Protein AF-A0A956ZVE7-F1 (afdb_monomer_lite)

Structure (mmCIF, N/CA/C/O backbone):
data_AF-A0A956ZVE7-F1
#
_entry.id   AF-A0A956ZVE7-F1
#
loop_
_atom_site.group_PDB
_atom_site.id
_atom_site.type_symbol
_atom_site.label_atom_id
_atom_site.label_alt_id
_atom_site.label_comp_id
_atom_site.label_asym_id
_atom_site.label_entity_id
_atom_site.label_seq_id
_atom_site.pdbx_PDB_ins_code
_atom_site.Cartn_x
_atom_site.Cartn_y
_atom_site.Cartn_z
_atom_site.occupancy
_atom_site.B_iso_or_equiv
_atom_site.auth_seq_id
_atom_site.auth_comp_id
_atom_site.auth_asym_id
_atom_site.auth_atom_id
_atom_site.pdbx_PDB_model_num
ATOM 1 N N . MET A 1 1 ? 11.920 -7.025 20.284 1.00 36.16 1 MET A N 1
ATOM 2 C CA . MET A 1 1 ? 11.182 -7.947 19.395 1.00 36.16 1 MET A CA 1
ATOM 3 C C . MET A 1 1 ? 11.577 -7.616 17.964 1.00 36.16 1 MET A C 1
ATOM 5 O O . MET A 1 1 ? 11.603 -6.440 17.625 1.00 36.16 1 MET A O 1
ATOM 9 N N . ASN A 1 2 ? 11.965 -8.605 17.156 1.00 30.73 2 ASN A N 1
ATOM 10 C CA . ASN A 1 2 ? 12.316 -8.389 15.749 1.00 30.73 2 ASN A CA 1
ATOM 11 C C . ASN A 1 2 ? 11.034 -8.094 14.955 1.00 30.73 2 ASN A C 1
ATOM 13 O O . ASN A 1 2 ? 10.372 -9.008 14.479 1.00 30.73 2 ASN A O 1
ATOM 17 N N . HIS A 1 3 ? 10.655 -6.818 14.856 1.00 36.72 3 HIS A N 1
ATOM 18 C CA . HIS A 1 3 ? 9.521 -6.373 14.045 1.00 36.72 3 HIS A CA 1
ATOM 19 C C . HIS A 1 3 ? 9.937 -6.317 12.570 1.00 36.72 3 HIS A C 1
ATOM 21 O O . HIS A 1 3 ? 10.255 -5.261 12.029 1.00 36.72 3 HIS A O 1
ATOM 27 N N . THR A 1 4 ? 10.003 -7.461 11.901 1.00 51.97 4 THR A N 1
ATOM 28 C CA . THR A 1 4 ? 9.758 -7.491 10.456 1.00 51.97 4 THR A CA 1
ATOM 29 C C . THR A 1 4 ? 8.248 -7.446 10.291 1.00 51.97 4 THR A C 1
ATOM 31 O O . THR A 1 4 ? 7.572 -8.389 10.701 1.00 51.97 4 THR A O 1
ATOM 34 N N . ALA A 1 5 ? 7.710 -6.341 9.771 1.00 59.78 5 ALA A N 1
ATOM 35 C CA . ALA A 1 5 ? 6.306 -6.298 9.378 1.00 59.78 5 ALA A CA 1
ATOM 36 C C . ALA A 1 5 ? 6.023 -7.494 8.452 1.00 59.78 5 ALA A C 1
ATOM 38 O O . ALA A 1 5 ? 6.843 -7.761 7.565 1.00 59.78 5 ALA A O 1
ATOM 39 N N . PRO A 1 6 ? 4.936 -8.255 8.656 1.00 74.44 6 PRO A N 1
ATOM 40 C CA . PRO A 1 6 ? 4.682 -9.420 7.832 1.00 74.44 6 PRO A CA 1
ATOM 41 C C . PRO A 1 6 ? 4.368 -8.951 6.409 1.00 74.44 6 PRO A C 1
ATOM 43 O O . PRO A 1 6 ? 3.390 -8.245 6.152 1.00 74.44 6 PRO A O 1
ATOM 46 N N . LEU A 1 7 ? 5.241 -9.340 5.483 1.00 79.94 7 LEU A N 1
ATOM 47 C CA . LEU A 1 7 ? 4.988 -9.241 4.058 1.00 79.94 7 LEU A CA 1
ATOM 48 C C . LEU A 1 7 ? 3.950 -10.300 3.683 1.00 79.94 7 LEU A C 1
ATOM 50 O O . LEU A 1 7 ? 4.191 -11.502 3.815 1.00 79.94 7 LEU A O 1
ATOM 54 N N . LEU A 1 8 ? 2.808 -9.853 3.177 1.00 82.94 8 LEU A N 1
ATOM 55 C CA . LEU A 1 8 ? 1.831 -10.704 2.524 1.00 82.94 8 LEU A CA 1
ATOM 56 C C . LEU A 1 8 ? 2.085 -10.670 1.019 1.00 82.94 8 LEU A C 1
ATOM 58 O O . LEU A 1 8 ? 1.548 -9.826 0.306 1.00 82.94 8 LEU A O 1
ATOM 62 N N . HIS A 1 9 ? 2.909 -11.603 0.547 1.00 80.56 9 HIS A N 1
ATOM 63 C CA . HIS A 1 9 ? 3.065 -11.832 -0.883 1.00 80.56 9 HIS A CA 1
ATOM 64 C C . HIS A 1 9 ? 1.932 -12.738 -1.376 1.00 80.56 9 HIS A C 1
ATOM 66 O O . HIS A 1 9 ? 1.870 -13.923 -1.035 1.00 80.56 9 HIS A O 1
ATOM 72 N N . VAL A 1 10 ? 1.013 -12.173 -2.153 1.00 77.06 10 VAL A N 1
ATOM 73 C CA . VAL A 1 10 ? -0.119 -12.904 -2.728 1.00 77.06 10 VAL A CA 1
ATOM 74 C C . VAL A 1 10 ? 0.285 -13.388 -4.110 1.00 77.06 10 VAL A C 1
ATOM 76 O O . VAL A 1 10 ? 0.175 -12.648 -5.071 1.00 77.06 10 VAL A O 1
ATOM 79 N N . ASN A 1 11 ? 0.773 -14.622 -4.217 1.00 67.06 11 ASN A N 1
ATOM 80 C CA . ASN A 1 11 ? 1.128 -15.210 -5.506 1.00 67.06 11 ASN A CA 1
ATOM 81 C C . ASN A 1 11 ? -0.094 -15.936 -6.094 1.00 67.06 11 ASN A C 1
ATOM 83 O O . ASN A 1 11 ? -0.443 -17.029 -5.646 1.00 67.06 11 ASN A O 1
ATOM 87 N N . HIS A 1 12 ? -0.777 -15.318 -7.057 1.00 60.47 12 HIS A N 1
ATOM 88 C CA . HIS A 1 12 ? -1.967 -15.874 -7.702 1.00 60.47 12 HIS A CA 1
ATOM 89 C C . HIS A 1 12 ? -1.752 -15.974 -9.231 1.00 60.47 12 HIS A C 1
ATOM 91 O O . HIS A 1 12 ? -1.172 -15.071 -9.827 1.00 60.47 12 HIS A O 1
ATOM 97 N N . PRO A 1 13 ? -2.202 -17.042 -9.921 1.00 55.75 13 PRO A N 1
ATOM 98 C CA . PRO A 1 13 ? -1.928 -17.233 -11.355 1.00 55.75 13 PRO A CA 1
ATOM 99 C C . PRO A 1 13 ? -2.438 -16.107 -12.270 1.00 55.75 13 PRO A C 1
ATOM 101 O O . PRO A 1 13 ? -1.788 -15.778 -13.257 1.00 55.75 13 PRO A O 1
ATOM 104 N N . LEU A 1 14 ? -3.556 -15.463 -11.907 1.00 52.62 14 LEU A N 1
ATOM 105 C CA . LEU A 1 14 ? -4.074 -14.258 -12.589 1.00 52.62 14 LEU A CA 1
ATOM 106 C C . LEU A 1 14 ? -3.151 -13.028 -12.462 1.00 52.62 14 LEU A C 1
ATOM 108 O O . LEU A 1 14 ? -3.414 -11.999 -13.075 1.00 52.62 14 LEU A O 1
ATOM 112 N N . LEU A 1 15 ? -2.099 -13.103 -11.643 1.00 52.84 15 LEU A N 1
ATOM 113 C CA . LEU A 1 15 ? -1.167 -11.999 -11.401 1.00 52.84 15 LEU A CA 1
ATOM 114 C C . LEU A 1 15 ? -0.001 -11.998 -12.385 1.00 52.84 15 LEU A C 1
ATOM 116 O O . LEU A 1 15 ? 0.479 -10.932 -12.763 1.00 52.84 15 LEU A O 1
ATOM 120 N N . ALA A 1 16 ? 0.398 -13.179 -12.866 1.00 51.47 16 ALA A N 1
ATOM 121 C CA . ALA A 1 16 ? 1.447 -13.326 -13.874 1.00 51.47 16 ALA A CA 1
ATOM 122 C C . ALA A 1 16 ? 1.059 -12.680 -15.220 1.00 51.47 16 ALA A C 1
ATOM 124 O O . ALA A 1 16 ? 1.922 -12.182 -15.945 1.00 51.47 16 ALA A O 1
ATOM 125 N N . SER A 1 17 ? -0.241 -12.625 -15.536 1.00 48.97 17 SER A N 1
ATOM 126 C CA . SER A 1 17 ? -0.756 -11.955 -16.737 1.00 48.97 17 SER A CA 1
ATOM 127 C C . SER A 1 17 ? -0.769 -10.427 -16.628 1.00 48.97 17 SER A C 1
ATOM 129 O O . SER A 1 17 ? -0.749 -9.763 -17.653 1.00 48.97 17 SER A O 1
ATOM 131 N N . VAL A 1 18 ? -0.764 -9.842 -15.421 1.00 52.44 18 VAL A N 1
ATOM 132 C CA . VAL A 1 18 ? -0.744 -8.372 -15.241 1.00 52.44 18 VAL A CA 1
ATOM 133 C C . VAL A 1 18 ? 0.645 -7.798 -15.532 1.00 52.44 18 VAL A C 1
ATOM 135 O O . VAL A 1 18 ? 0.768 -6.702 -16.065 1.00 52.44 18 VAL A O 1
ATOM 138 N N . ILE A 1 19 ? 1.693 -8.542 -15.170 1.00 51.56 19 ILE A N 1
ATOM 139 C CA . ILE A 1 19 ? 3.100 -8.120 -15.294 1.00 51.56 19 ILE A CA 1
ATOM 140 C C . ILE A 1 19 ? 3.578 -8.189 -16.755 1.00 51.56 19 ILE A C 1
ATOM 142 O O . ILE A 1 19 ? 4.521 -7.501 -17.136 1.00 51.56 19 ILE A O 1
ATOM 146 N N . THR A 1 20 ? 2.928 -9.018 -17.573 1.00 51.44 20 THR A N 1
ATOM 147 C CA . THR A 1 20 ? 3.343 -9.320 -18.951 1.00 51.44 20 THR A CA 1
ATOM 148 C C . THR A 1 20 ? 2.582 -8.530 -20.020 1.00 51.44 20 THR A C 1
ATOM 150 O O . THR A 1 20 ? 2.971 -8.577 -21.186 1.00 51.44 20 THR A O 1
ATOM 153 N N . ASP A 1 21 ? 1.534 -7.793 -19.646 1.00 51.44 21 ASP A N 1
ATOM 154 C CA . ASP A 1 21 ? 0.640 -7.106 -20.582 1.00 51.44 21 ASP A CA 1
ATOM 155 C C . ASP A 1 21 ? 1.063 -5.641 -20.808 1.00 51.44 21 ASP A C 1
ATOM 157 O O . ASP A 1 21 ? 1.167 -4.857 -19.863 1.00 51.44 21 ASP A O 1
ATOM 161 N N . GLN A 1 22 ? 1.317 -5.259 -22.064 1.00 50.53 22 GLN A N 1
ATOM 162 C CA . GLN A 1 22 ? 1.976 -3.995 -22.456 1.00 50.53 22 GLN A CA 1
ATOM 1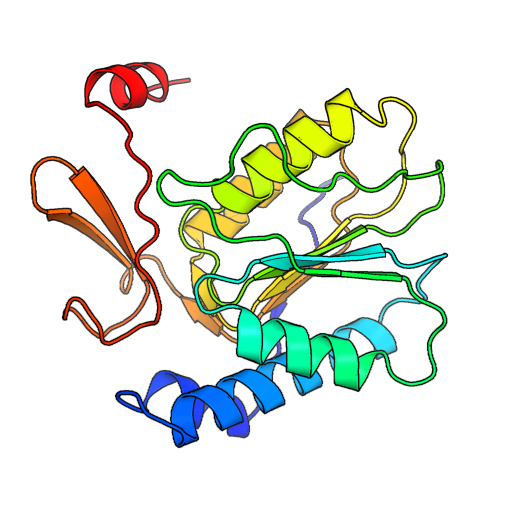63 C C . GLN A 1 22 ? 1.024 -2.781 -22.553 1.00 50.53 22 GLN A C 1
ATOM 165 O O . GLN A 1 22 ? 1.204 -1.890 -23.382 1.00 50.53 22 GLN A O 1
ATOM 170 N N . GLY A 1 23 ? 0.018 -2.716 -21.678 1.00 52.28 23 GLY A N 1
ATOM 171 C CA . GLY A 1 23 ? -0.889 -1.571 -21.546 1.00 52.28 23 GLY A CA 1
ATOM 172 C C . GLY A 1 23 ? -2.236 -1.710 -22.271 1.00 52.28 23 GLY A C 1
ATOM 173 O O . GLY A 1 23 ? -2.427 -2.541 -23.151 1.00 52.28 23 GLY A O 1
ATOM 174 N N . GLY A 1 24 ? -3.210 -0.886 -21.862 1.00 54.56 24 GLY A N 1
ATOM 175 C CA . GLY A 1 24 ? -4.577 -0.872 -22.409 1.00 54.56 24 GLY A CA 1
ATOM 176 C C . GLY A 1 24 ? -5.675 -1.150 -21.372 1.00 54.56 24 GLY A C 1
ATOM 177 O O . GLY A 1 24 ? -5.456 -1.036 -20.164 1.00 54.56 24 GLY A O 1
ATOM 178 N N . GLU A 1 25 ? -6.882 -1.482 -21.844 1.00 58.19 25 GLU A N 1
ATOM 179 C CA . GLU A 1 25 ? -8.032 -1.838 -20.991 1.00 58.19 25 GLU A CA 1
ATOM 180 C C . GLU A 1 25 ? -7.769 -3.123 -20.194 1.00 58.19 25 GLU A C 1
ATOM 182 O O . GLU A 1 25 ? -8.006 -3.150 -18.986 1.00 58.19 25 GLU A O 1
ATOM 187 N N . THR A 1 26 ? -7.149 -4.121 -20.827 1.00 64.69 26 THR A N 1
ATOM 188 C CA . THR A 1 26 ? -6.774 -5.402 -20.216 1.00 64.69 26 THR A CA 1
ATOM 189 C C . THR A 1 26 ? -5.852 -5.222 -19.007 1.00 64.69 26 THR A C 1
ATOM 191 O O . THR A 1 26 ? -6.078 -5.830 -17.962 1.00 64.69 26 THR A O 1
ATOM 194 N N . PHE A 1 27 ? -4.882 -4.301 -19.074 1.00 66.38 27 PHE A N 1
ATOM 195 C CA . PHE A 1 27 ? -4.018 -3.969 -17.935 1.00 66.38 27 PHE A CA 1
ATOM 196 C C . PHE A 1 27 ? -4.813 -3.419 -16.742 1.00 66.38 27 PHE A C 1
ATOM 198 O O . PHE A 1 27 ? -4.564 -3.796 -15.597 1.00 66.38 27 PHE A O 1
ATOM 205 N N . ARG A 1 28 ? -5.788 -2.532 -16.984 1.00 69.06 28 ARG A N 1
ATOM 206 C CA . ARG A 1 28 ? -6.606 -1.941 -15.911 1.00 69.06 28 ARG A CA 1
ATOM 207 C C . ARG A 1 28 ? -7.531 -2.974 -15.275 1.00 69.06 28 ARG A C 1
ATOM 209 O O . ARG A 1 28 ? -7.682 -2.969 -14.056 1.00 69.06 28 ARG A O 1
ATOM 216 N N . GLU A 1 29 ? -8.117 -3.861 -16.072 1.00 72.44 29 GLU A N 1
ATOM 217 C CA . GLU A 1 29 ? -8.932 -4.975 -15.572 1.00 72.44 29 GLU A CA 1
ATOM 218 C C . GLU A 1 29 ? -8.098 -5.949 -14.735 1.00 72.44 29 GLU A C 1
ATOM 220 O O . GLU A 1 29 ? -8.485 -6.326 -13.626 1.00 72.44 29 GLU A O 1
ATOM 225 N N . ASN A 1 30 ? -6.907 -6.282 -15.219 1.00 72.75 30 ASN A N 1
ATOM 226 C CA . ASN A 1 30 ? -5.938 -7.115 -14.524 1.00 72.75 30 ASN A CA 1
ATOM 227 C C . ASN A 1 30 ? -5.501 -6.481 -13.192 1.00 72.75 30 ASN A C 1
ATOM 229 O O . ASN A 1 30 ? -5.573 -7.121 -12.143 1.00 72.75 30 ASN A O 1
ATOM 233 N N . ALA A 1 31 ? -5.132 -5.197 -13.195 1.00 76.19 31 ALA A N 1
ATOM 234 C CA . ALA A 1 31 ? -4.781 -4.442 -11.992 1.00 76.19 31 ALA A CA 1
ATOM 235 C C . ALA A 1 31 ? -5.942 -4.348 -10.982 1.00 76.19 31 ALA A C 1
ATOM 237 O O . ALA A 1 31 ? -5.703 -4.332 -9.773 1.00 76.19 31 ALA A O 1
ATOM 238 N N . PHE A 1 32 ? -7.190 -4.301 -11.454 1.00 84.56 32 PHE A N 1
ATOM 239 C CA . PHE A 1 32 ? -8.381 -4.338 -10.606 1.00 84.56 32 PHE A CA 1
ATOM 240 C C . PHE A 1 32 ? -8.544 -5.694 -9.909 1.00 84.56 32 PHE A C 1
ATOM 242 O O . PHE A 1 32 ? -8.671 -5.743 -8.682 1.00 84.56 32 PHE A O 1
ATOM 249 N N . TRP A 1 33 ? -8.533 -6.795 -10.668 1.00 81.44 33 TRP A N 1
ATOM 250 C CA . TRP A 1 33 ? -8.724 -8.138 -10.109 1.00 81.44 33 TRP A CA 1
ATOM 251 C C . TRP A 1 33 ? -7.578 -8.532 -9.186 1.00 81.44 33 TRP A C 1
ATOM 253 O O . TRP A 1 33 ? -7.809 -9.137 -8.140 1.00 81.44 33 TRP A O 1
ATOM 263 N N . HIS A 1 34 ? -6.362 -8.114 -9.526 1.00 83.75 34 HIS A N 1
ATOM 264 C CA . HIS A 1 34 ? -5.193 -8.261 -8.678 1.00 83.75 34 HIS A CA 1
ATOM 265 C C . HIS A 1 34 ? -5.416 -7.614 -7.304 1.00 83.75 34 HIS A C 1
ATOM 267 O O . HIS A 1 34 ? -5.370 -8.297 -6.279 1.00 83.75 34 HIS A O 1
ATOM 273 N N . ALA A 1 35 ? -5.756 -6.326 -7.282 1.00 88.31 35 ALA A N 1
ATOM 274 C CA . ALA A 1 35 ? -5.988 -5.597 -6.043 1.00 88.31 35 ALA A CA 1
ATOM 275 C C . ALA A 1 35 ? -7.151 -6.176 -5.229 1.00 88.31 35 ALA A C 1
ATOM 277 O O . ALA A 1 35 ? -7.088 -6.214 -4.000 1.00 88.31 35 ALA A O 1
ATOM 278 N N . TYR A 1 36 ? -8.198 -6.659 -5.905 1.00 89.88 36 TYR A N 1
ATOM 279 C CA . TYR A 1 36 ? -9.310 -7.348 -5.258 1.00 89.88 36 TYR A CA 1
ATOM 280 C C . TYR A 1 36 ? -8.839 -8.602 -4.509 1.00 89.88 36 TYR A C 1
ATOM 282 O O . TYR A 1 36 ? -9.162 -8.756 -3.332 1.00 89.88 36 TYR A O 1
ATOM 290 N N . VAL A 1 37 ? -8.053 -9.472 -5.153 1.00 89.69 37 VAL A N 1
ATOM 291 C CA . VAL A 1 37 ? -7.548 -10.711 -4.536 1.00 89.69 37 VAL A CA 1
ATOM 292 C C . VAL A 1 37 ? -6.600 -10.406 -3.375 1.00 89.69 37 VAL A C 1
ATOM 294 O O . VAL A 1 37 ? -6.737 -11.014 -2.312 1.00 89.69 37 VAL A O 1
ATOM 297 N N . ILE A 1 38 ? -5.697 -9.428 -3.527 1.00 91.88 38 ILE A N 1
ATOM 298 C CA . ILE A 1 38 ? -4.806 -9.003 -2.436 1.00 91.88 38 ILE A CA 1
ATOM 299 C C . ILE A 1 38 ? -5.619 -8.525 -1.230 1.00 91.88 38 ILE A C 1
ATOM 301 O O . ILE A 1 38 ? -5.369 -8.946 -0.100 1.00 91.88 38 ILE A O 1
ATOM 305 N N . ALA A 1 39 ? -6.617 -7.671 -1.468 1.00 94.19 39 ALA A N 1
ATOM 306 C CA . ALA A 1 39 ? -7.470 -7.154 -0.410 1.00 94.19 39 ALA A CA 1
ATOM 307 C C . ALA A 1 39 ? -8.282 -8.263 0.274 1.00 94.19 39 ALA A C 1
ATOM 309 O O . ALA A 1 39 ? -8.361 -8.263 1.498 1.00 94.19 39 ALA A O 1
ATOM 310 N N . GLN A 1 40 ? -8.830 -9.235 -0.467 1.00 93.06 40 GLN A N 1
ATOM 311 C CA . GLN A 1 40 ? -9.494 -10.403 0.134 1.00 93.06 40 GLN A CA 1
ATOM 312 C C . GLN A 1 40 ? -8.531 -11.196 1.026 1.00 93.06 40 GLN A C 1
ATOM 314 O O . GLN A 1 40 ? -8.852 -11.468 2.178 1.00 93.06 40 GLN A O 1
ATOM 319 N N . SER A 1 41 ? -7.314 -11.474 0.547 1.00 91.75 41 SER A N 1
ATOM 320 C CA . SER A 1 41 ? -6.296 -12.187 1.333 1.00 91.75 41 SER A CA 1
ATOM 321 C C . SER A 1 41 ? -5.903 -11.447 2.616 1.00 91.75 41 SER A C 1
ATOM 323 O O . SER A 1 41 ? -5.597 -12.077 3.627 1.00 91.75 41 SER A O 1
ATOM 325 N N . LEU A 1 42 ? -5.903 -10.111 2.593 1.00 94.25 42 LEU A N 1
ATOM 326 C CA . LEU A 1 42 ? -5.695 -9.296 3.789 1.00 94.25 42 LEU A CA 1
ATOM 327 C C . LEU A 1 42 ? -6.886 -9.423 4.750 1.00 94.25 42 LEU A C 1
ATOM 329 O O . LEU A 1 42 ? -6.690 -9.688 5.933 1.00 94.25 42 LEU A O 1
ATOM 333 N N . LEU A 1 43 ? -8.113 -9.284 4.247 1.00 93.75 43 LEU A N 1
ATOM 334 C CA . LEU A 1 43 ? -9.344 -9.353 5.045 1.00 93.75 43 LEU A CA 1
ATOM 335 C C . LEU A 1 43 ? -9.581 -10.730 5.685 1.00 93.75 43 LEU A C 1
ATOM 337 O O . LEU A 1 43 ? -10.144 -10.812 6.772 1.00 93.75 43 LEU A O 1
ATOM 341 N N . GLU A 1 44 ? -9.118 -11.808 5.052 1.00 93.00 44 GLU A N 1
ATOM 342 C CA . GLU A 1 44 ? -9.152 -13.163 5.618 1.00 93.00 44 GLU A CA 1
ATOM 343 C C . GLU A 1 44 ? -8.196 -13.338 6.808 1.00 93.00 44 GLU A C 1
ATOM 345 O O . GLU A 1 44 ? -8.428 -14.175 7.680 1.00 93.00 44 GLU A O 1
ATOM 350 N N . ARG A 1 45 ? -7.109 -12.560 6.850 1.00 92.25 45 ARG A N 1
ATOM 351 C CA . ARG A 1 45 ? -6.051 -12.680 7.866 1.00 92.25 45 ARG A CA 1
ATOM 352 C C . ARG A 1 45 ? -6.199 -11.686 9.007 1.00 92.25 45 ARG A C 1
ATOM 354 O O . ARG A 1 45 ? -5.730 -11.957 10.111 1.00 92.25 45 ARG A O 1
ATOM 361 N N . PHE A 1 46 ? -6.821 -10.541 8.749 1.00 92.94 46 PHE A N 1
ATOM 362 C CA . PHE A 1 46 ? -6.886 -9.436 9.693 1.00 92.94 46 PHE A CA 1
ATOM 363 C C . PHE A 1 46 ? -8.328 -8.983 9.907 1.00 92.94 46 PHE A C 1
ATOM 365 O O . PHE A 1 46 ? -9.017 -8.563 8.983 1.00 92.94 46 PHE A O 1
ATOM 372 N N . SER A 1 47 ? -8.775 -9.005 11.164 1.00 92.12 47 SER A N 1
ATOM 373 C CA . SER A 1 47 ? -10.011 -8.328 11.565 1.00 92.12 47 SER A CA 1
ATOM 374 C C . SER A 1 47 ? -9.747 -6.833 11.679 1.00 92.12 47 SER A C 1
ATOM 376 O O . SER A 1 47 ? -8.943 -6.433 12.522 1.00 92.12 47 SER A O 1
ATOM 378 N N . LEU A 1 48 ? -10.399 -6.027 10.840 1.00 92.81 48 LEU A N 1
ATOM 379 C CA . LEU A 1 48 ? -10.202 -4.578 10.799 1.00 92.81 48 LEU A CA 1
ATOM 380 C C . LEU A 1 48 ? -11.111 -3.826 11.790 1.00 92.81 48 LEU A C 1
ATOM 382 O O . LEU A 1 48 ? -12.244 -4.241 12.037 1.00 92.81 48 LEU A O 1
ATOM 386 N N . GLN A 1 49 ? -10.624 -2.711 12.331 1.00 91.06 49 GLN A N 1
ATOM 387 C CA . GLN A 1 49 ? -11.309 -1.806 13.253 1.00 91.06 49 GLN A CA 1
ATOM 388 C C . GLN A 1 49 ? -11.456 -0.423 12.605 1.00 91.06 49 GLN A C 1
ATOM 390 O O . GLN A 1 49 ? -10.466 0.226 12.288 1.00 91.06 49 GLN A O 1
ATOM 395 N N . ASP A 1 50 ? -12.707 -0.015 12.370 1.00 91.00 50 ASP A N 1
ATOM 396 C CA . ASP A 1 50 ? -13.099 1.230 11.680 1.00 91.00 50 ASP A CA 1
ATOM 397 C C . ASP A 1 50 ? -12.187 1.635 10.499 1.00 91.00 50 ASP A C 1
ATOM 399 O O . ASP A 1 50 ? -11.612 2.720 10.492 1.00 91.00 50 ASP A O 1
ATOM 403 N N . PRO A 1 51 ? -12.002 0.758 9.496 1.00 94.06 51 PRO A N 1
ATOM 404 C CA . PRO A 1 51 ? -10.981 0.959 8.477 1.00 94.06 51 PRO A CA 1
ATOM 405 C C . PRO A 1 51 ? -11.176 2.246 7.660 1.00 94.06 51 PRO A C 1
ATOM 407 O O . PRO A 1 51 ? -12.230 2.470 7.048 1.00 94.06 51 PRO A O 1
ATOM 410 N N . GLN A 1 52 ? -10.106 3.038 7.580 1.00 95.12 52 GLN A N 1
ATOM 411 C CA . GLN A 1 52 ? -9.965 4.222 6.733 1.00 95.12 52 GLN A CA 1
ATOM 412 C C . GLN A 1 52 ? -9.073 3.883 5.542 1.00 95.12 52 GLN A C 1
ATOM 414 O O . GLN A 1 52 ? -7.864 3.696 5.681 1.00 95.12 52 GLN A O 1
ATOM 419 N N . VAL A 1 53 ? -9.666 3.793 4.354 1.00 93.44 53 VAL A N 1
ATOM 420 C CA . VAL A 1 53 ? -8.968 3.403 3.125 1.00 93.44 53 VAL A CA 1
ATOM 421 C C . VAL A 1 53 ? -8.637 4.638 2.296 1.00 93.44 53 VAL A C 1
ATOM 423 O O . VAL A 1 53 ? -9.536 5.353 1.854 1.00 93.44 53 VAL A O 1
ATOM 426 N N . ILE A 1 54 ? -7.349 4.866 2.044 1.00 92.69 54 ILE A N 1
ATOM 427 C CA . ILE A 1 54 ? -6.832 5.990 1.260 1.00 92.69 54 ILE A CA 1
ATOM 428 C C . ILE A 1 54 ? -6.212 5.471 -0.030 1.00 92.69 54 ILE A C 1
ATOM 430 O O . ILE A 1 54 ? -5.219 4.749 -0.001 1.00 92.69 54 ILE A O 1
ATOM 434 N N . SER A 1 55 ? -6.773 5.864 -1.172 1.00 88.44 55 SER A N 1
ATOM 435 C CA . SER A 1 55 ? -6.281 5.477 -2.495 1.00 88.44 55 SER A CA 1
ATOM 436 C C . SER A 1 55 ? -5.530 6.611 -3.191 1.00 88.44 55 SER A C 1
ATOM 438 O O . SER A 1 55 ? -6.027 7.738 -3.287 1.00 88.44 55 SER A O 1
ATOM 440 N N . PHE A 1 56 ? -4.347 6.285 -3.715 1.00 84.38 56 PHE A N 1
ATOM 441 C CA . PHE A 1 56 ? -3.504 7.168 -4.518 1.00 84.38 56 PHE A CA 1
ATOM 442 C C . PHE A 1 56 ? -3.779 6.944 -6.022 1.00 84.38 56 PHE A C 1
ATOM 444 O O . PHE A 1 56 ? -3.761 5.807 -6.490 1.00 84.38 56 PHE A O 1
ATOM 451 N N . PRO A 1 57 ? -4.034 7.998 -6.819 1.00 64.94 57 PRO A N 1
ATOM 452 C CA . PRO A 1 57 ? -4.540 7.854 -8.192 1.00 64.94 57 PRO A CA 1
ATOM 453 C C . PRO A 1 57 ? -3.485 7.541 -9.279 1.00 64.94 57 PRO A C 1
ATOM 455 O O . PRO A 1 57 ? -3.870 7.161 -10.382 1.00 64.94 57 PRO A O 1
ATOM 458 N N . ARG A 1 58 ? -2.173 7.679 -9.023 1.00 59.66 58 ARG A N 1
ATOM 459 C CA . ARG A 1 58 ? -1.093 7.577 -10.042 1.00 59.66 58 ARG A CA 1
ATOM 460 C C . ARG A 1 58 ? -0.779 6.136 -10.474 1.00 59.66 58 ARG A C 1
ATOM 462 O O . ARG A 1 58 ? 0.206 5.554 -10.051 1.00 59.66 58 ARG A O 1
ATOM 469 N N . GLY A 1 59 ? -1.664 5.533 -11.261 1.00 56.00 59 GLY A N 1
ATOM 470 C CA . GLY A 1 59 ? -1.645 4.094 -11.565 1.00 56.00 59 GLY A CA 1
ATOM 471 C C . GLY A 1 59 ? -2.449 3.254 -10.563 1.00 56.00 59 GLY A C 1
ATOM 472 O O . GLY A 1 59 ? -2.809 2.117 -10.858 1.00 56.00 59 GLY A O 1
ATOM 473 N N . GLY A 1 60 ? -2.829 3.837 -9.421 1.00 61.62 60 GLY A N 1
ATOM 474 C CA . GLY A 1 60 ? -3.613 3.189 -8.370 1.00 61.62 60 GLY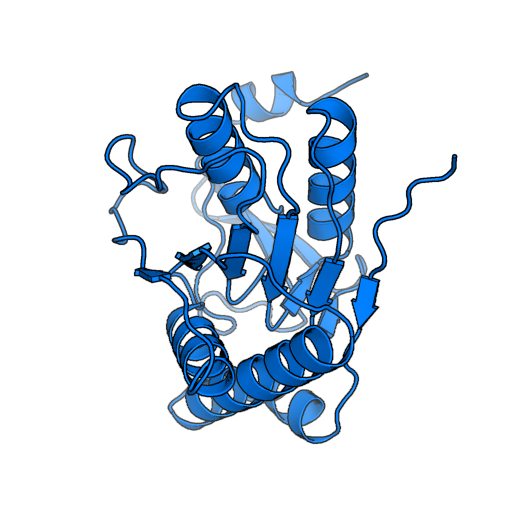 A CA 1
ATOM 475 C C . GLY A 1 60 ? -5.135 3.311 -8.493 1.00 61.62 60 GLY A C 1
ATOM 476 O O . GLY A 1 60 ? -5.826 2.802 -7.620 1.00 61.62 60 GLY A O 1
ATOM 477 N N . VAL A 1 61 ? -5.707 3.923 -9.545 1.00 74.50 61 VAL A N 1
ATOM 478 C CA . VAL A 1 61 ? -7.183 3.991 -9.699 1.00 74.50 61 VAL A CA 1
ATOM 479 C C . VAL A 1 61 ? -7.796 2.594 -9.818 1.00 74.50 61 VAL A C 1
ATOM 481 O O . VAL A 1 61 ? -8.723 2.269 -9.080 1.00 74.50 61 VAL A O 1
ATOM 484 N N . ALA A 1 62 ? -7.271 1.745 -10.707 1.00 77.44 62 ALA A N 1
ATOM 485 C CA . ALA A 1 62 ? -7.751 0.368 -10.850 1.00 77.44 62 ALA A CA 1
ATOM 486 C C . ALA A 1 62 ? -7.556 -0.428 -9.549 1.00 77.44 62 ALA A C 1
ATOM 488 O O . ALA A 1 62 ? -8.466 -1.131 -9.108 1.00 77.44 62 ALA A O 1
ATOM 489 N N . THR A 1 63 ? -6.411 -0.233 -8.888 1.00 84.19 63 THR A N 1
ATOM 490 C CA . THR A 1 63 ? -6.098 -0.832 -7.587 1.00 84.19 63 THR A CA 1
ATOM 491 C C . THR A 1 63 ? -7.105 -0.409 -6.521 1.00 84.19 63 THR A C 1
ATOM 493 O O . THR A 1 63 ? -7.719 -1.251 -5.874 1.00 84.19 63 THR A O 1
ATOM 496 N N . GLY A 1 64 ? -7.354 0.893 -6.384 1.00 86.62 64 GLY A N 1
ATOM 497 C CA . GLY A 1 64 ? -8.317 1.461 -5.451 1.00 86.62 64 GLY A CA 1
ATOM 498 C C . GLY A 1 64 ? -9.732 0.950 -5.692 1.00 86.62 64 GLY A C 1
ATOM 499 O O . GLY A 1 64 ? -10.420 0.585 -4.742 1.00 86.62 64 GLY A O 1
ATOM 500 N N . VAL A 1 65 ? -10.161 0.848 -6.952 1.00 86.81 65 VAL A N 1
ATOM 501 C CA . VAL A 1 65 ? -11.475 0.288 -7.305 1.00 86.81 65 VAL A CA 1
ATOM 502 C C . VAL A 1 65 ? -11.559 -1.202 -6.943 1.00 86.81 65 VAL A C 1
ATOM 504 O O . VAL A 1 65 ? -12.584 -1.632 -6.406 1.00 86.81 65 VAL A O 1
ATOM 507 N N . GLY A 1 66 ? -10.485 -1.973 -7.145 1.00 87.62 66 GLY A N 1
ATOM 508 C CA . GLY A 1 66 ? -10.384 -3.376 -6.726 1.00 87.62 66 GLY A CA 1
ATOM 509 C C . GLY A 1 66 ? -10.484 -3.547 -5.210 1.00 87.62 66 GLY A C 1
ATOM 510 O O . GLY A 1 66 ? -11.311 -4.324 -4.725 1.00 87.62 66 GLY A O 1
ATOM 511 N N . VAL A 1 67 ? -9.732 -2.745 -4.449 1.00 92.56 67 VAL A N 1
ATOM 512 C CA . VAL A 1 67 ? -9.802 -2.729 -2.978 1.00 92.56 67 VAL A CA 1
ATOM 513 C C . VAL A 1 67 ? -11.197 -2.321 -2.505 1.00 92.56 67 VAL A C 1
ATOM 515 O O . VAL A 1 67 ? -11.814 -3.032 -1.715 1.00 92.56 67 VAL A O 1
ATOM 518 N N . LYS A 1 68 ? -11.767 -1.235 -3.040 1.00 91.12 68 LYS A N 1
ATOM 519 C CA . LYS A 1 68 ? -13.129 -0.793 -2.700 1.00 91.12 68 LYS A CA 1
ATOM 520 C C . LYS A 1 68 ? -14.161 -1.893 -2.947 1.00 91.12 68 LYS A C 1
ATOM 522 O O . LYS A 1 68 ? -15.102 -2.057 -2.169 1.00 91.12 68 LYS A O 1
ATOM 527 N N . ARG A 1 69 ? -13.994 -2.670 -4.024 1.00 92.25 69 ARG A N 1
ATOM 528 C CA . ARG A 1 69 ? -14.863 -3.812 -4.323 1.00 92.25 69 ARG A CA 1
ATOM 529 C C . ARG A 1 69 ? -14.709 -4.932 -3.299 1.00 92.25 69 ARG A C 1
ATOM 531 O O . ARG A 1 69 ? -15.728 -5.522 -2.936 1.00 92.25 69 ARG A O 1
ATOM 538 N N . ALA A 1 70 ? -13.487 -5.219 -2.852 1.00 92.94 70 ALA A N 1
ATOM 539 C CA . ALA A 1 70 ? -13.211 -6.239 -1.842 1.00 92.94 70 ALA A CA 1
ATOM 540 C C . ALA A 1 70 ? -13.805 -5.883 -0.475 1.00 92.94 70 ALA A C 1
ATOM 542 O O . ALA A 1 70 ? -14.341 -6.749 0.206 1.00 92.94 70 ALA A O 1
ATOM 543 N N . PHE A 1 71 ? -13.815 -4.596 -0.135 1.00 92.31 71 PHE A N 1
ATOM 544 C CA . PHE A 1 71 ? -14.400 -4.073 1.098 1.00 92.31 71 PHE A CA 1
ATOM 545 C C . PHE A 1 71 ? -15.933 -3.927 1.034 1.00 92.31 71 PHE A C 1
ATOM 547 O O . PHE A 1 71 ? -16.555 -3.423 1.973 1.00 92.31 71 PHE A O 1
ATOM 554 N N . LYS A 1 72 ? -16.591 -4.360 -0.054 1.00 90.00 72 LYS A N 1
ATOM 555 C CA . LYS A 1 72 ? -18.056 -4.308 -0.153 1.00 90.00 72 LYS A CA 1
ATOM 556 C C . LYS A 1 72 ? -18.679 -5.196 0.928 1.00 90.00 72 LYS A C 1
ATOM 558 O O . LYS A 1 72 ? -18.534 -6.411 0.892 1.00 90.00 72 LYS A O 1
ATOM 563 N N . GLY A 1 73 ? -19.437 -4.581 1.833 1.00 85.19 73 GLY A N 1
ATOM 564 C CA . GLY A 1 73 ? -20.061 -5.262 2.973 1.00 85.19 73 GLY A CA 1
ATOM 565 C C . GLY A 1 73 ? -19.310 -5.072 4.292 1.00 85.19 73 GLY A C 1
ATOM 566 O O . GLY A 1 73 ? -19.844 -5.419 5.339 1.00 85.19 73 GLY A O 1
ATOM 567 N N . ILE A 1 74 ? -18.127 -4.455 4.260 1.00 88.44 74 ILE A N 1
ATOM 568 C CA . ILE A 1 74 ? -17.397 -4.002 5.445 1.00 88.44 74 ILE A CA 1
ATOM 569 C C . ILE A 1 74 ? -17.701 -2.519 5.638 1.00 88.44 74 ILE A C 1
ATOM 571 O O . ILE A 1 74 ? -17.638 -1.740 4.684 1.00 88.44 74 ILE A O 1
ATOM 575 N N . LYS A 1 75 ? -18.042 -2.106 6.862 1.00 88.31 75 LYS A N 1
ATOM 576 C CA . LYS A 1 75 ? -18.173 -0.681 7.189 1.00 88.31 75 LYS A CA 1
ATOM 577 C C . LYS A 1 75 ? -16.779 -0.050 7.137 1.00 88.31 75 LYS A C 1
ATOM 579 O O . LYS A 1 75 ? -15.917 -0.432 7.917 1.00 88.31 75 LYS A O 1
ATOM 584 N N . HIS A 1 76 ? -16.572 0.872 6.205 1.00 88.75 76 HIS A N 1
ATOM 585 C CA . HIS A 1 76 ? -15.299 1.556 5.991 1.00 88.75 76 HIS A CA 1
ATOM 586 C C . HIS A 1 76 ? -15.546 2.952 5.418 1.00 88.75 76 HIS A C 1
ATOM 588 O O . HIS A 1 76 ? -16.605 3.213 4.835 1.00 88.75 76 HIS A O 1
ATOM 594 N N . GLN A 1 77 ? -14.554 3.828 5.538 1.00 89.38 77 GLN A N 1
ATOM 595 C CA . GLN A 1 77 ? -14.489 5.066 4.766 1.00 89.38 77 GLN A CA 1
ATOM 596 C C . GLN A 1 77 ? -13.458 4.899 3.652 1.00 89.38 77 GLN A C 1
ATOM 598 O O . GLN A 1 77 ? -12.395 4.319 3.861 1.00 89.38 77 GLN A O 1
ATOM 603 N N . PHE A 1 78 ? -13.786 5.372 2.450 1.00 88.00 78 PHE A N 1
ATOM 604 C CA . PHE A 1 78 ? -12.915 5.255 1.284 1.00 88.00 78 PHE A CA 1
ATOM 605 C C . PHE A 1 78 ? -12.687 6.632 0.670 1.00 88.00 78 PHE A C 1
ATOM 607 O O . PHE A 1 78 ? -13.607 7.215 0.091 1.00 88.00 78 PHE A O 1
ATOM 614 N N . THR A 1 79 ? -11.451 7.112 0.742 1.00 87.62 79 THR A N 1
ATOM 615 C CA . THR A 1 79 ? -11.035 8.417 0.228 1.00 87.62 79 THR A CA 1
ATOM 616 C C . THR A 1 79 ? -10.053 8.218 -0.915 1.00 87.62 79 THR A C 1
ATOM 618 O O . THR A 1 79 ? -9.056 7.516 -0.788 1.00 87.62 79 THR A O 1
ATOM 621 N N . THR A 1 80 ? -10.324 8.841 -2.059 1.00 82.81 80 THR A N 1
ATOM 622 C CA . THR A 1 80 ? -9.366 8.908 -3.173 1.00 82.81 80 THR A CA 1
ATOM 623 C C . THR A 1 80 ? -8.724 10.284 -3.167 1.00 82.81 80 THR A C 1
ATOM 625 O O . THR A 1 80 ? -9.435 11.289 -3.205 1.00 82.81 80 THR A O 1
ATOM 628 N N . LEU A 1 81 ? -7.395 10.340 -3.089 1.00 77.44 81 LEU A N 1
ATOM 629 C CA . LEU A 1 81 ? -6.680 11.612 -3.084 1.00 77.44 81 LEU A CA 1
ATOM 630 C C . LEU A 1 81 ? -6.741 12.254 -4.482 1.00 77.44 81 LEU A C 1
ATOM 632 O O . LEU A 1 81 ? -6.589 11.545 -5.480 1.00 77.44 81 LEU A O 1
ATOM 636 N N . PRO A 1 82 ? -6.948 13.579 -4.586 1.00 68.31 82 PRO A N 1
ATOM 637 C CA . PRO A 1 82 ? -6.870 14.275 -5.862 1.00 68.31 82 PRO A CA 1
ATOM 638 C C . PRO A 1 82 ? -5.425 14.282 -6.372 1.00 68.31 82 PRO A C 1
ATOM 640 O O . PRO A 1 82 ? -4.473 14.376 -5.596 1.00 68.31 82 PRO A O 1
ATOM 643 N N . PHE A 1 83 ? -5.252 14.199 -7.691 1.00 59.16 83 PHE A N 1
ATOM 644 C CA . PHE A 1 83 ? -3.934 14.323 -8.304 1.00 59.16 83 PHE A CA 1
ATOM 645 C C . PHE A 1 83 ? -3.609 15.792 -8.602 1.00 59.16 83 PHE A C 1
ATOM 647 O O . PHE A 1 83 ? -4.300 16.431 -9.396 1.00 59.16 83 PHE A O 1
ATOM 654 N N . GLY A 1 84 ? -2.560 16.326 -7.972 1.00 53.44 84 GLY A N 1
ATOM 655 C CA . GLY A 1 84 ? -2.020 17.657 -8.262 1.00 53.44 84 GLY A CA 1
ATOM 656 C C . GLY A 1 84 ? -0.921 17.623 -9.331 1.00 53.44 84 GLY A C 1
ATOM 657 O O . GLY A 1 84 ? -0.206 16.633 -9.471 1.00 53.44 84 GLY A O 1
ATOM 658 N N . LYS A 1 85 ? -0.732 18.734 -10.060 1.00 41.47 85 LYS A N 1
ATOM 659 C CA . LYS A 1 85 ? 0.307 18.885 -11.105 1.00 41.47 85 LYS A CA 1
ATOM 660 C C . LYS A 1 85 ? 1.761 18.792 -10.593 1.00 41.47 85 LYS A C 1
ATOM 662 O O . LYS A 1 85 ? 2.657 18.63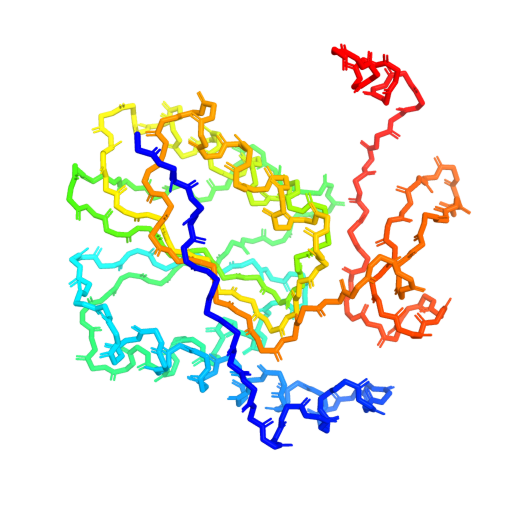3 -11.415 1.00 41.47 85 LYS A O 1
ATOM 667 N N . HIS A 1 86 ? 2.001 18.879 -9.279 1.00 44.00 86 HIS A N 1
ATOM 668 C CA . HIS A 1 86 ? 3.344 19.000 -8.678 1.00 44.00 86 HIS A CA 1
ATOM 669 C C . HIS A 1 86 ? 3.630 17.994 -7.546 1.00 44.00 86 HIS A C 1
ATOM 671 O O . HIS A 1 86 ? 4.490 18.226 -6.703 1.00 44.00 86 HIS A O 1
ATOM 677 N N . GLY A 1 87 ? 2.931 16.856 -7.522 1.00 52.19 87 GLY A N 1
ATOM 678 C CA . GLY A 1 87 ? 3.054 15.863 -6.450 1.00 52.19 87 GLY A CA 1
ATOM 679 C C . GLY A 1 87 ? 1.969 16.005 -5.380 1.00 52.19 87 GLY A C 1
ATOM 680 O O . GLY A 1 87 ? 0.929 16.617 -5.620 1.00 52.19 87 GLY A O 1
ATOM 681 N N . LEU A 1 88 ? 2.183 15.360 -4.228 1.00 53.78 88 LEU A N 1
ATOM 682 C CA . LEU A 1 88 ? 1.293 15.433 -3.066 1.00 53.78 88 LEU A CA 1
ATOM 683 C C . LEU A 1 88 ? 1.282 16.875 -2.532 1.00 53.78 88 LEU A C 1
ATOM 685 O O . LEU A 1 88 ? 2.198 17.280 -1.820 1.00 53.78 88 LEU A O 1
ATOM 689 N N . ASP A 1 89 ? 0.274 17.645 -2.934 1.00 51.78 89 ASP A N 1
ATOM 690 C CA . ASP A 1 89 ? 0.075 19.038 -2.531 1.00 51.78 89 ASP A CA 1
ATOM 691 C C . ASP A 1 89 ? -0.206 19.146 -1.015 1.00 51.78 89 ASP A C 1
ATOM 693 O O . ASP A 1 89 ? -0.641 18.184 -0.383 1.00 51.78 89 ASP A O 1
ATOM 697 N N . GLN A 1 90 ? 0.011 20.308 -0.394 1.00 50.62 90 GLN A N 1
ATOM 698 C CA . GLN A 1 90 ? -0.228 20.500 1.053 1.00 50.62 90 GLN A CA 1
ATOM 699 C C . GLN A 1 90 ? -1.723 20.497 1.436 1.00 50.62 90 GLN A C 1
ATOM 701 O O . GLN A 1 90 ? -2.069 20.543 2.612 1.00 50.62 90 GLN A O 1
ATOM 706 N N . THR A 1 91 ? -2.617 20.423 0.449 1.00 58.12 91 THR A N 1
ATOM 707 C CA . THR A 1 91 ? -4.080 20.481 0.596 1.00 58.12 91 THR A CA 1
ATOM 708 C C . THR A 1 91 ? -4.753 19.111 0.490 1.00 58.12 91 THR A C 1
ATOM 710 O O . THR A 1 91 ? -5.946 19.013 0.194 1.00 58.12 91 THR A O 1
ATOM 713 N N . LEU A 1 92 ? -4.003 18.027 0.709 1.00 66.81 92 LEU A N 1
ATOM 714 C CA . LEU A 1 92 ? -4.563 16.682 0.639 1.00 66.81 92 LEU A CA 1
ATOM 715 C C . LEU A 1 92 ? -5.670 16.487 1.677 1.00 66.81 92 LEU A C 1
ATOM 717 O O . LEU A 1 92 ? -5.516 16.913 2.824 1.00 66.81 92 LEU A O 1
ATOM 721 N N . PRO A 1 93 ? -6.762 15.792 1.319 1.00 69.44 93 PRO A N 1
ATOM 722 C CA . PRO A 1 93 ? -7.735 15.367 2.306 1.00 69.44 93 PRO A CA 1
ATOM 723 C C . PRO A 1 93 ? -7.050 14.396 3.277 1.00 69.44 93 PRO A C 1
ATOM 725 O O . PRO A 1 93 ? -6.735 13.249 2.946 1.00 69.44 93 PRO A O 1
ATOM 728 N N . LEU A 1 94 ? -6.772 14.899 4.477 1.00 80.06 94 LEU A N 1
ATOM 729 C CA . LEU A 1 94 ? -6.267 14.118 5.594 1.00 80.06 94 LEU A CA 1
ATOM 730 C C . LEU A 1 94 ? -7.451 13.586 6.388 1.00 80.06 94 LEU A C 1
ATOM 732 O O . LEU A 1 94 ? -8.341 14.350 6.768 1.00 80.06 94 LEU A O 1
ATOM 736 N N . VAL A 1 95 ? -7.429 12.293 6.672 1.00 84.38 95 VAL A N 1
ATOM 737 C CA . VAL A 1 95 ? -8.422 11.654 7.533 1.00 84.38 95 VAL A CA 1
ATOM 738 C C . VAL A 1 95 ? -8.182 11.995 8.999 1.00 84.38 95 VAL A C 1
ATOM 740 O O . VAL A 1 95 ? -7.042 12.215 9.419 1.00 84.38 95 VAL A O 1
ATOM 743 N N . ASP A 1 96 ? -9.274 12.077 9.750 1.00 86.56 96 ASP A N 1
ATOM 744 C CA . ASP A 1 96 ? -9.241 12.124 11.208 1.00 86.56 96 ASP A CA 1
ATOM 745 C C . ASP A 1 96 ? -9.202 10.681 11.712 1.00 86.56 96 ASP A C 1
ATOM 747 O O . ASP A 1 96 ? -10.050 9.870 11.338 1.00 86.56 96 ASP A O 1
ATOM 751 N N . LEU A 1 97 ? -8.185 10.356 12.505 1.00 90.12 97 LEU A N 1
ATOM 752 C CA . LEU A 1 97 ? -7.941 9.009 13.009 1.00 90.12 97 LEU A CA 1
ATOM 753 C C . LEU A 1 97 ? -8.038 9.016 14.531 1.00 90.12 97 LEU A C 1
ATOM 755 O O . LEU A 1 97 ? -7.338 9.779 15.199 1.00 90.12 97 LEU A O 1
ATOM 759 N N . ASP A 1 98 ? -8.880 8.142 15.076 1.00 87.75 98 ASP A N 1
ATOM 760 C CA . ASP A 1 98 ? -8.877 7.844 16.507 1.00 87.75 98 ASP A CA 1
ATOM 761 C C . ASP A 1 98 ? -7.825 6.778 16.842 1.00 87.75 98 ASP A C 1
ATOM 763 O O . ASP A 1 98 ? -7.292 6.123 15.952 1.00 87.75 98 ASP A O 1
ATOM 767 N N . GLU A 1 99 ? -7.531 6.555 18.123 1.00 85.94 99 GLU A N 1
ATOM 768 C CA . GLU A 1 99 ? -6.480 5.626 18.574 1.00 85.94 99 GLU A CA 1
ATOM 769 C C . GLU A 1 99 ? -6.610 4.183 18.053 1.00 85.94 99 GLU A C 1
ATOM 771 O O . GLU A 1 99 ? -5.620 3.456 18.057 1.00 85.94 99 GLU A O 1
ATOM 776 N N . LYS A 1 100 ? -7.801 3.757 17.618 1.00 84.00 100 LYS A N 1
ATOM 777 C CA . LYS A 1 100 ? -8.105 2.374 17.217 1.00 84.00 100 LYS A CA 1
ATOM 778 C C . LYS A 1 100 ? -8.339 2.217 15.719 1.00 84.00 100 LYS A C 1
ATOM 780 O O . LYS A 1 100 ? -8.558 1.102 15.253 1.00 84.00 100 LYS A O 1
ATOM 785 N N . THR A 1 101 ? -8.305 3.316 14.977 1.00 91.75 101 THR A N 1
ATOM 786 C CA . THR A 1 101 ? -8.605 3.337 13.553 1.00 91.75 101 THR A CA 1
ATOM 787 C C . THR A 1 101 ? -7.519 2.609 12.765 1.00 91.75 101 THR A C 1
ATOM 789 O O . THR A 1 101 ? -6.342 2.970 12.847 1.00 91.75 101 THR A O 1
ATOM 792 N N . ASP A 1 102 ? -7.900 1.628 11.950 1.00 94.94 102 ASP A N 1
ATOM 793 C CA . ASP A 1 102 ? -6.983 1.026 10.988 1.00 94.94 102 ASP A CA 1
ATOM 794 C C . ASP A 1 102 ? -6.844 1.917 9.750 1.00 94.94 102 ASP A C 1
ATOM 796 O O . ASP A 1 102 ? -7.814 2.169 9.030 1.00 94.94 102 ASP A O 1
ATOM 800 N N . LEU A 1 103 ? -5.620 2.354 9.458 1.00 95.94 103 LEU A N 1
ATOM 801 C CA . LEU A 1 103 ? -5.309 3.094 8.241 1.00 95.94 103 LEU A CA 1
ATOM 802 C C . LEU A 1 103 ? -4.839 2.129 7.155 1.00 95.94 103 LEU A C 1
ATOM 804 O O . LEU A 1 103 ? -3.877 1.385 7.343 1.00 95.94 103 LEU A O 1
ATOM 808 N N . ILE A 1 104 ? -5.486 2.176 5.994 1.00 95.94 104 ILE A N 1
ATOM 809 C CA . ILE A 1 104 ? -5.142 1.356 4.832 1.00 95.94 104 ILE A CA 1
ATOM 810 C C . ILE A 1 104 ? -4.740 2.275 3.687 1.00 95.94 104 ILE A C 1
ATOM 812 O O . ILE A 1 104 ? -5.567 3.008 3.148 1.00 95.94 104 ILE A O 1
ATOM 816 N N . LEU A 1 105 ? -3.473 2.221 3.287 1.00 94.38 105 LEU A N 1
ATOM 817 C CA . LEU A 1 105 ? -2.967 2.957 2.131 1.00 94.38 105 LEU A CA 1
ATOM 818 C C . LEU A 1 105 ? -2.968 2.060 0.894 1.00 94.38 105 LEU A C 1
ATOM 820 O O . LEU A 1 105 ? -2.485 0.932 0.943 1.00 94.38 105 LEU A O 1
ATOM 824 N N . VAL A 1 106 ? -3.500 2.563 -0.217 1.00 92.62 106 VAL A N 1
ATOM 825 C CA . VAL A 1 106 ? -3.656 1.815 -1.468 1.00 92.62 106 VAL A CA 1
ATOM 826 C C . VAL A 1 106 ? -2.981 2.560 -2.608 1.00 92.62 106 VAL A C 1
ATOM 828 O O . VAL A 1 106 ? -3.452 3.621 -3.021 1.00 92.62 106 VAL A O 1
ATOM 831 N N . ASP A 1 107 ? -1.920 1.979 -3.155 1.00 88.94 107 ASP A N 1
ATOM 832 C CA . ASP A 1 107 ? -1.213 2.519 -4.319 1.00 88.94 107 ASP A CA 1
ATOM 833 C C . ASP A 1 107 ? -0.985 1.418 -5.356 1.00 88.94 107 ASP A C 1
ATOM 835 O O . ASP A 1 107 ? -0.811 0.258 -5.006 1.00 88.94 107 ASP A O 1
ATOM 839 N N . GLY A 1 108 ? -1.003 1.749 -6.643 1.00 83.75 108 GLY A N 1
ATOM 840 C CA . GLY A 1 108 ? -0.804 0.748 -7.693 1.00 83.75 108 GLY A CA 1
ATOM 841 C C . GLY A 1 108 ? 0.608 0.170 -7.663 1.00 83.75 108 GLY A C 1
ATOM 842 O O . GLY A 1 108 ? 0.782 -1.052 -7.710 1.00 83.75 108 GLY A O 1
ATOM 843 N N . VAL A 1 109 ? 1.601 1.054 -7.532 1.00 83.06 109 VAL A N 1
ATOM 844 C CA . VAL A 1 109 ? 3.026 0.719 -7.561 1.00 83.06 109 VAL A CA 1
ATOM 845 C C . VAL A 1 109 ? 3.754 1.436 -6.431 1.00 83.06 109 VAL A C 1
ATOM 847 O O . VAL A 1 109 ? 3.757 2.662 -6.348 1.00 83.06 109 VAL A O 1
ATOM 850 N N . ILE A 1 110 ? 4.451 0.675 -5.591 1.00 87.44 110 ILE A N 1
ATOM 851 C CA . ILE A 1 110 ? 5.335 1.226 -4.561 1.00 87.44 110 ILE A CA 1
ATOM 852 C C . ILE A 1 110 ? 6.774 1.145 -5.063 1.00 87.44 110 ILE A C 1
ATOM 854 O O . ILE A 1 110 ? 7.429 0.115 -4.947 1.00 87.44 110 ILE A O 1
ATOM 858 N N . ALA A 1 111 ? 7.266 2.249 -5.627 1.00 85.38 111 ALA A N 1
ATOM 859 C CA . ALA A 1 111 ? 8.644 2.354 -6.101 1.00 85.38 111 ALA A CA 1
ATOM 860 C C . ALA A 1 111 ? 9.612 2.639 -4.943 1.00 85.38 111 ALA A C 1
ATOM 862 O O . ALA A 1 111 ? 10.204 1.733 -4.374 1.00 85.38 111 ALA A O 1
ATOM 863 N N . THR A 1 112 ? 9.734 3.903 -4.543 1.00 85.62 112 THR A N 1
ATOM 864 C CA . THR A 1 112 ? 10.580 4.317 -3.409 1.00 85.62 112 THR A CA 1
ATOM 865 C C . THR A 1 112 ? 9.813 4.424 -2.091 1.00 85.62 112 THR A C 1
ATOM 867 O O . THR A 1 112 ? 10.395 4.749 -1.067 1.00 85.62 112 THR A O 1
ATOM 870 N N . GLY A 1 113 ? 8.484 4.272 -2.110 1.00 87.31 113 GLY A N 1
ATOM 871 C CA . GLY A 1 113 ? 7.624 4.508 -0.941 1.00 87.31 113 GLY A CA 1
ATOM 872 C C . GLY A 1 113 ? 7.453 5.982 -0.539 1.00 87.31 113 GLY A C 1
ATOM 873 O O . GLY A 1 113 ? 6.619 6.291 0.308 1.00 87.31 113 GLY A O 1
ATOM 874 N N . SER A 1 114 ? 8.167 6.917 -1.175 1.00 84.88 114 SER A N 1
ATOM 875 C CA . SER A 1 114 ? 8.203 8.337 -0.778 1.00 84.88 114 SER A CA 1
ATOM 876 C C . SER A 1 114 ? 6.840 9.039 -0.733 1.00 84.88 114 SER A C 1
ATOM 878 O O . SER A 1 114 ? 6.618 9.894 0.121 1.00 84.88 114 SER A O 1
ATOM 880 N N . THR A 1 115 ? 5.917 8.666 -1.621 1.00 83.94 115 THR A N 1
ATOM 881 C CA . THR A 1 115 ? 4.544 9.196 -1.644 1.00 83.94 115 THR A CA 1
ATOM 882 C C . THR A 1 115 ? 3.786 8.800 -0.377 1.00 83.94 115 THR A C 1
ATOM 884 O O . THR A 1 115 ? 3.204 9.649 0.293 1.00 83.94 115 THR A O 1
ATOM 887 N N . LEU A 1 116 ? 3.841 7.520 -0.013 1.00 88.69 116 LEU A N 1
ATOM 888 C CA . LEU A 1 116 ? 3.156 6.993 1.165 1.00 88.69 116 LEU A CA 1
ATOM 889 C C . LEU A 1 116 ? 3.791 7.550 2.440 1.00 88.69 116 LEU A C 1
ATOM 891 O O . LEU A 1 116 ? 3.071 7.978 3.332 1.00 88.69 116 LEU A O 1
ATOM 895 N N . ILE A 1 117 ? 5.124 7.637 2.489 1.00 89.56 117 ILE A N 1
ATOM 896 C CA . ILE A 1 117 ? 5.860 8.249 3.606 1.00 89.56 117 ILE A CA 1
ATOM 897 C C . ILE A 1 117 ? 5.422 9.695 3.821 1.00 89.56 117 ILE A C 1
ATOM 899 O O . ILE A 1 117 ? 5.060 10.068 4.934 1.00 89.56 117 ILE A O 1
ATOM 903 N N . ARG A 1 118 ? 5.392 10.504 2.755 1.00 86.44 118 ARG A N 1
ATOM 904 C CA . ARG A 1 118 ? 4.962 11.901 2.857 1.00 86.44 118 ARG A CA 1
ATOM 905 C C . ARG A 1 118 ? 3.531 12.006 3.378 1.00 86.44 118 ARG A C 1
ATOM 907 O O . ARG A 1 118 ? 3.254 12.859 4.214 1.00 86.44 118 ARG A O 1
ATOM 914 N N . TYR A 1 119 ? 2.634 11.144 2.907 1.00 87.94 119 TYR A N 1
ATOM 915 C CA . TYR A 1 119 ? 1.261 11.118 3.404 1.00 87.94 119 TYR A CA 1
ATOM 916 C C . TYR A 1 119 ? 1.190 10.720 4.885 1.00 87.94 119 TYR A C 1
ATOM 918 O O . TYR A 1 119 ? 0.509 11.383 5.660 1.00 87.94 119 TYR A O 1
ATOM 926 N N . LEU A 1 120 ? 1.933 9.690 5.299 1.00 90.00 120 LEU A N 1
ATOM 927 C CA . LEU A 1 120 ? 1.987 9.239 6.691 1.00 90.00 120 LEU A CA 1
ATOM 928 C C . LEU A 1 120 ? 2.520 10.321 7.633 1.00 90.00 120 LEU A C 1
ATOM 930 O O . LEU A 1 120 ? 1.989 10.470 8.729 1.00 90.00 120 LEU A O 1
ATOM 934 N N . GLN A 1 121 ? 3.517 11.103 7.208 1.00 88.69 121 GLN A N 1
ATOM 935 C CA . GLN A 1 121 ? 4.002 12.260 7.970 1.00 88.69 121 GLN A CA 1
ATOM 936 C C . GLN A 1 121 ? 2.878 13.274 8.216 1.00 88.69 121 GLN A C 1
ATOM 938 O O . GLN A 1 121 ? 2.617 13.627 9.361 1.00 88.69 121 GLN A O 1
ATOM 943 N N . LEU A 1 122 ? 2.145 13.662 7.167 1.00 88.00 122 LEU A N 1
ATOM 944 C CA . LEU A 1 122 ? 1.026 14.604 7.284 1.00 88.00 122 LEU A CA 1
ATOM 945 C C . LEU A 1 122 ? -0.110 14.052 8.161 1.00 88.00 122 LEU A C 1
ATOM 947 O O . LEU A 1 122 ? -0.693 14.773 8.969 1.00 88.00 122 LEU A O 1
ATOM 951 N N . VAL A 1 123 ? -0.416 12.757 8.037 1.00 89.75 123 VAL A N 1
ATOM 952 C CA . VAL A 1 123 ? -1.405 12.085 8.889 1.00 89.75 123 VAL A CA 1
ATOM 953 C C . VAL A 1 123 ? -0.966 12.094 10.350 1.00 89.75 123 VAL A C 1
ATOM 955 O O . VAL A 1 123 ? -1.803 12.343 11.214 1.00 89.75 123 VAL A O 1
ATOM 958 N N . ARG A 1 124 ? 0.319 11.855 10.637 1.00 87.50 124 ARG A N 1
ATOM 959 C CA . ARG A 1 124 ? 0.873 11.887 11.998 1.00 87.50 124 ARG A CA 1
ATOM 960 C C . ARG A 1 124 ? 0.867 13.283 12.603 1.00 87.50 124 ARG A C 1
ATOM 962 O O . ARG A 1 124 ? 0.507 13.421 13.765 1.00 87.50 124 ARG A O 1
ATOM 969 N N . GLU A 1 125 ? 1.220 14.297 11.821 1.00 89.50 125 GLU A N 1
ATOM 970 C CA . GLU A 1 125 ? 1.157 15.701 12.241 1.00 89.50 125 GLU A CA 1
ATOM 971 C C . GLU A 1 125 ? -0.274 16.100 12.622 1.00 89.50 125 GLU A C 1
ATOM 973 O O . GLU A 1 125 ? -0.486 16.756 13.641 1.00 89.50 125 GLU A O 1
ATOM 978 N N . LYS A 1 126 ? -1.266 15.658 11.838 1.00 90.12 126 LYS A N 1
ATOM 979 C CA . LYS A 1 126 ? -2.683 15.921 12.112 1.00 90.12 126 LYS A CA 1
ATOM 980 C C . LYS A 1 126 ? -3.245 15.075 13.261 1.00 90.12 126 LYS A 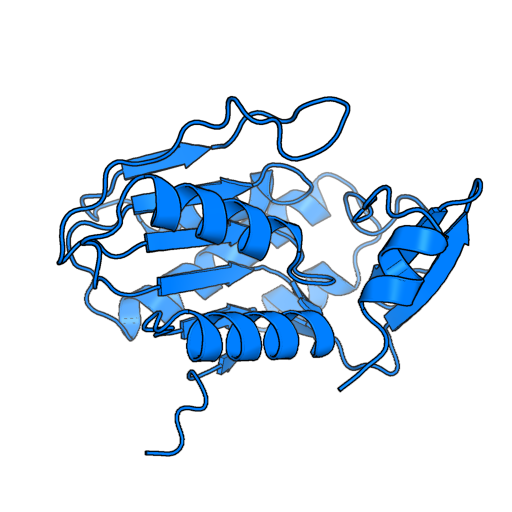C 1
ATOM 982 O O . LYS A 1 126 ? -4.079 15.559 14.020 1.00 90.12 126 LYS A O 1
ATOM 987 N N . ASN A 1 127 ? -2.798 13.826 13.389 1.00 91.44 127 ASN A N 1
ATOM 988 C CA . ASN A 1 127 ? -3.313 12.841 14.341 1.00 91.44 127 ASN A CA 1
ATOM 989 C C . ASN A 1 127 ? -2.188 12.327 15.267 1.00 91.44 127 ASN A C 1
ATOM 991 O O . ASN A 1 127 ? -1.830 11.145 15.208 1.00 91.44 127 ASN A O 1
ATOM 995 N N . PRO A 1 128 ? -1.618 13.174 16.148 1.00 89.75 128 PRO A N 1
ATOM 996 C CA . PRO A 1 128 ? -0.473 12.796 16.983 1.00 89.75 128 PRO A CA 1
ATOM 997 C C . PRO A 1 128 ? -0.797 11.688 17.997 1.00 89.75 128 PRO A C 1
ATOM 999 O O . PRO A 1 128 ? 0.100 10.987 18.457 1.00 89.75 128 PRO A O 1
ATOM 1002 N N . HIS A 1 129 ? -2.077 11.512 18.333 1.00 88.62 129 HIS A N 1
ATOM 1003 C CA . HIS A 1 129 ? -2.555 10.489 19.266 1.00 88.62 129 HIS A CA 1
ATOM 1004 C C . HIS A 1 129 ? -2.828 9.136 18.606 1.00 88.62 129 HIS A C 1
ATOM 1006 O O . HIS A 1 129 ? -3.019 8.152 19.311 1.00 88.62 129 HIS A O 1
ATOM 1012 N N . TRP A 1 130 ? -2.862 9.065 17.274 1.00 90.56 130 TRP A N 1
ATOM 1013 C CA . TRP A 1 130 ? -3.200 7.832 16.573 1.00 90.56 130 TRP A CA 1
ATOM 1014 C C . TRP A 1 130 ? -2.191 6.724 16.910 1.00 90.56 130 TRP A C 1
ATOM 1016 O O . TRP A 1 130 ? -0.995 6.874 16.682 1.00 90.56 130 TRP A O 1
ATOM 1026 N N . GLN A 1 131 ? -2.658 5.606 17.457 1.00 82.12 131 GLN A N 1
ATOM 1027 C CA . GLN A 1 131 ? -1.847 4.405 17.708 1.00 82.12 131 GLN A CA 1
ATOM 1028 C C . GLN A 1 131 ? -2.378 3.199 16.933 1.00 82.12 131 GLN A C 1
ATOM 1030 O O . GLN A 1 131 ? -1.990 2.066 17.201 1.00 82.12 131 GLN A O 1
ATOM 1035 N N . GLY A 1 132 ? -3.286 3.445 15.991 1.00 76.94 132 GLY A N 1
ATOM 1036 C CA . GLY A 1 132 ? -3.916 2.394 15.222 1.00 76.94 132 GLY A CA 1
ATOM 1037 C C . GLY A 1 132 ? -2.957 1.755 14.226 1.00 76.94 132 GLY A C 1
ATOM 1038 O O . GLY A 1 132 ? -1.813 2.173 14.023 1.00 76.94 132 GLY A O 1
ATOM 1039 N N . ARG A 1 133 ? -3.457 0.697 13.599 1.00 91.81 133 ARG A N 1
ATOM 1040 C CA . ARG A 1 133 ? -2.659 -0.189 12.760 1.00 91.81 133 ARG A CA 1
ATOM 1041 C C . ARG A 1 133 ? -2.574 0.337 11.341 1.00 91.81 133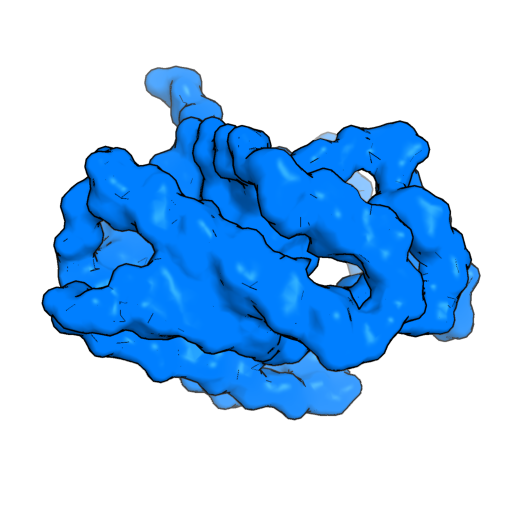 ARG A C 1
ATOM 1043 O O . ARG A 1 133 ? -3.552 0.834 10.782 1.00 91.81 133 ARG A O 1
ATOM 1050 N N . LEU A 1 134 ? -1.406 0.172 10.737 1.00 94.94 134 LEU A N 1
ATOM 1051 C CA . LEU A 1 134 ? -1.145 0.532 9.354 1.00 94.94 134 LEU A CA 1
ATOM 1052 C C . LEU A 1 134 ? -1.117 -0.715 8.471 1.00 94.94 134 LEU A C 1
ATOM 1054 O O . LEU A 1 134 ? -0.372 -1.668 8.712 1.00 94.94 134 LEU A O 1
ATOM 1058 N N . PHE A 1 135 ? -1.888 -0.659 7.393 1.00 96.06 135 PHE A N 1
ATOM 1059 C CA . PHE A 1 135 ? -1.901 -1.634 6.315 1.00 96.06 135 PHE A CA 1
ATOM 1060 C C . PHE A 1 135 ? -1.584 -0.928 5.002 1.00 96.06 135 PHE A C 1
ATOM 1062 O O . PHE A 1 135 ? -2.040 0.189 4.755 1.00 96.06 135 PHE A O 1
ATOM 1069 N N . ILE A 1 136 ? -0.816 -1.577 4.135 1.00 95.38 136 ILE A N 1
ATOM 1070 C CA . ILE A 1 136 ? -0.506 -1.042 2.809 1.00 95.38 136 ILE A CA 1
ATOM 1071 C C . ILE A 1 136 ? -0.807 -2.114 1.774 1.00 95.38 136 ILE A C 1
ATOM 1073 O O . ILE A 1 136 ? -0.373 -3.254 1.923 1.00 95.38 136 ILE A O 1
ATOM 1077 N N . ILE A 1 137 ? -1.552 -1.745 0.736 1.00 94.31 137 ILE A N 1
ATOM 1078 C CA . ILE A 1 137 ? -1.920 -2.615 -0.378 1.00 94.31 137 ILE A CA 1
ATOM 1079 C C . ILE A 1 137 ? -1.346 -2.022 -1.660 1.00 94.31 137 ILE A C 1
ATOM 1081 O O . ILE A 1 137 ? -1.600 -0.856 -1.974 1.00 94.31 137 ILE A O 1
ATOM 1085 N N . SER A 1 138 ? -0.629 -2.838 -2.425 1.00 91.06 138 SER A N 1
ATOM 1086 C CA . SER A 1 138 ? -0.239 -2.493 -3.786 1.00 91.06 138 SER A CA 1
ATOM 1087 C C . SER A 1 138 ? -0.327 -3.667 -4.739 1.00 91.06 138 SER A C 1
ATOM 1089 O O . SER A 1 138 ? -0.245 -4.814 -4.328 1.00 91.06 138 SER A O 1
ATOM 1091 N N . ASN A 1 139 ? -0.498 -3.403 -6.033 1.00 84.62 139 ASN A N 1
ATOM 1092 C CA . ASN A 1 139 ? -0.378 -4.475 -7.024 1.00 84.62 139 ASN A CA 1
ATOM 1093 C C . ASN A 1 139 ? 1.087 -4.879 -7.204 1.00 84.62 139 ASN A C 1
ATOM 1095 O O . ASN A 1 139 ? 1.397 -6.047 -7.416 1.00 84.62 139 ASN A O 1
ATOM 1099 N N . MET A 1 140 ? 1.988 -3.903 -7.126 1.00 83.38 140 MET A N 1
ATOM 1100 C CA . MET A 1 140 ? 3.417 -4.109 -7.286 1.00 83.38 140 MET A CA 1
ATOM 1101 C C . MET A 1 140 ? 4.184 -3.261 -6.277 1.00 83.38 140 MET A C 1
ATOM 1103 O O . MET A 1 140 ? 3.773 -2.149 -5.934 1.00 83.38 140 MET A O 1
ATOM 1107 N N . ALA A 1 141 ? 5.310 -3.770 -5.798 1.00 86.25 141 ALA A N 1
ATOM 1108 C CA . ALA A 1 141 ? 6.237 -3.013 -4.973 1.00 86.25 141 ALA A CA 1
ATOM 1109 C C . ALA A 1 141 ? 7.673 -3.415 -5.291 1.00 86.25 141 ALA A C 1
ATOM 1111 O O . ALA A 1 141 ? 7.943 -4.596 -5.469 1.00 86.25 141 ALA A O 1
ATOM 1112 N N . ALA A 1 142 ? 8.593 -2.457 -5.333 1.00 86.38 142 ALA A N 1
ATOM 1113 C CA . ALA A 1 142 ? 10.017 -2.760 -5.299 1.00 86.38 142 ALA A CA 1
ATOM 1114 C C . ALA A 1 142 ? 10.434 -3.135 -3.872 1.00 86.38 142 ALA A C 1
ATOM 1116 O O . ALA A 1 142 ? 9.972 -2.510 -2.912 1.00 86.38 142 ALA A O 1
ATOM 1117 N N . GLU A 1 143 ? 11.354 -4.093 -3.736 1.00 86.88 143 GLU A N 1
ATOM 1118 C CA . GLU A 1 143 ? 11.951 -4.452 -2.437 1.00 86.88 143 GLU A CA 1
ATOM 1119 C C . GLU A 1 143 ? 12.474 -3.217 -1.697 1.00 86.88 143 GLU A C 1
ATOM 1121 O O . GLU A 1 143 ? 12.135 -2.994 -0.535 1.00 86.88 143 GLU A O 1
ATOM 1126 N N . PHE A 1 144 ? 13.173 -2.336 -2.418 1.00 86.12 144 PHE A N 1
ATOM 1127 C CA . PHE A 1 144 ? 13.673 -1.068 -1.890 1.00 86.12 144 PHE A CA 1
ATOM 1128 C C . PHE A 1 144 ? 12.572 -0.190 -1.266 1.00 86.12 144 PHE A C 1
ATOM 1130 O O . PHE A 1 144 ? 12.736 0.351 -0.170 1.00 86.12 144 PHE A O 1
ATOM 1137 N N . GLY A 1 145 ? 11.425 -0.042 -1.938 1.00 87.62 145 GLY A N 1
ATOM 1138 C CA . GLY A 1 145 ? 10.311 0.761 -1.430 1.00 87.62 145 GLY A CA 1
ATOM 1139 C C . GLY A 1 145 ? 9.693 0.177 -0.162 1.00 87.62 145 GLY A C 1
ATOM 1140 O O . GLY A 1 145 ? 9.302 0.921 0.738 1.00 87.62 145 GLY A O 1
ATOM 1141 N N . TYR A 1 146 ? 9.642 -1.150 -0.064 1.00 86.19 146 TYR A N 1
ATOM 1142 C CA . TYR A 1 146 ? 9.181 -1.856 1.129 1.00 86.19 146 TYR A CA 1
ATOM 1143 C C . TYR A 1 146 ? 10.124 -1.708 2.308 1.00 86.19 146 TYR A C 1
ATOM 1145 O O . TYR A 1 146 ? 9.673 -1.364 3.401 1.00 86.19 146 TYR A O 1
ATOM 1153 N N . GLU A 1 147 ? 11.421 -1.897 2.095 1.00 88.31 147 GLU A N 1
ATOM 1154 C CA . GLU A 1 147 ? 12.424 -1.684 3.137 1.00 88.31 147 GLU A CA 1
ATOM 1155 C C . GLU A 1 147 ? 12.377 -0.247 3.664 1.00 88.31 147 GLU A C 1
ATOM 1157 O O . GLU A 1 147 ? 12.369 -0.034 4.879 1.00 88.31 147 GLU A O 1
ATOM 1162 N N . THR A 1 148 ? 12.229 0.727 2.761 1.00 89.19 148 THR A N 1
ATOM 1163 C CA . THR A 1 148 ? 12.089 2.146 3.115 1.00 89.19 148 THR A CA 1
ATOM 1164 C C . THR A 1 148 ? 10.856 2.384 3.998 1.00 89.19 148 THR A C 1
ATOM 1166 O O . THR A 1 148 ? 10.947 3.057 5.024 1.00 89.19 148 THR A O 1
ATOM 1169 N N . LEU A 1 149 ? 9.701 1.804 3.650 1.00 90.69 149 LEU A N 1
ATOM 1170 C CA . LEU A 1 149 ? 8.471 1.929 4.444 1.00 90.69 149 LEU A CA 1
ATOM 1171 C C . LEU A 1 149 ? 8.588 1.262 5.819 1.00 90.69 149 LEU A C 1
ATOM 1173 O O . LEU A 1 149 ? 8.125 1.825 6.810 1.00 90.69 149 LEU A O 1
ATOM 1177 N N . ILE A 1 150 ? 9.220 0.088 5.897 1.00 89.50 150 ILE A N 1
ATOM 1178 C CA . ILE A 1 150 ? 9.465 -0.609 7.167 1.00 89.50 150 ILE A CA 1
ATOM 1179 C C . ILE A 1 150 ? 10.384 0.229 8.062 1.00 89.50 150 ILE A C 1
ATOM 1181 O O . ILE A 1 150 ? 10.097 0.378 9.251 1.00 89.50 150 ILE A O 1
ATOM 1185 N N . GLY A 1 151 ? 11.470 0.773 7.504 1.00 89.56 151 GLY A N 1
ATOM 1186 C CA . GLY A 1 151 ? 12.394 1.657 8.217 1.00 89.56 151 GLY A CA 1
ATOM 1187 C C . GLY A 1 151 ? 11.679 2.884 8.774 1.00 89.56 151 GLY A C 1
ATOM 1188 O O . GLY A 1 151 ? 11.736 3.133 9.977 1.00 89.56 151 GLY A O 1
ATOM 1189 N N . PHE A 1 152 ? 10.900 3.562 7.928 1.00 89.88 152 PHE A N 1
ATOM 1190 C CA . PHE A 1 152 ? 10.094 4.711 8.329 1.00 89.88 152 PHE A CA 1
ATOM 1191 C C . PHE A 1 152 ? 9.111 4.370 9.459 1.00 89.88 152 PHE A C 1
ATOM 1193 O O . PHE A 1 152 ? 9.043 5.080 10.458 1.00 89.88 152 PHE A O 1
ATOM 1200 N N . CYS A 1 153 ? 8.367 3.262 9.353 1.00 89.19 153 CYS A N 1
ATOM 1201 C CA . CYS A 1 153 ? 7.400 2.892 10.389 1.00 89.19 153 CYS A CA 1
ATOM 1202 C C . CYS A 1 153 ? 8.075 2.609 11.737 1.00 89.19 153 CYS A C 1
ATOM 1204 O O . CYS A 1 153 ? 7.543 2.994 12.775 1.00 89.19 153 CYS A O 1
ATOM 1206 N N . LYS A 1 154 ? 9.262 1.987 11.730 1.00 87.50 154 LYS A N 1
ATOM 1207 C CA . LYS A 1 154 ? 10.052 1.757 12.949 1.00 87.50 154 LYS A CA 1
ATOM 1208 C C . LYS A 1 154 ? 10.517 3.063 13.581 1.00 87.50 154 LYS A C 1
ATOM 1210 O O . LYS A 1 154 ? 10.368 3.229 14.787 1.00 87.50 154 LYS A O 1
ATOM 1215 N N . GLU A 1 155 ? 11.058 3.973 12.777 1.00 87.50 155 GLU A N 1
ATOM 1216 C CA . GLU A 1 155 ? 11.545 5.276 13.238 1.00 87.50 155 GLU A CA 1
ATOM 1217 C C . GLU A 1 155 ? 10.412 6.132 13.829 1.00 87.50 155 GLU A C 1
ATOM 1219 O O . GLU A 1 155 ? 10.585 6.757 14.872 1.00 87.50 155 GLU A O 1
ATOM 1224 N N . TYR A 1 156 ? 9.222 6.093 13.221 1.00 84.06 156 TYR A N 1
ATOM 1225 C CA . TYR A 1 156 ? 8.060 6.900 13.617 1.00 84.06 156 TYR A CA 1
ATOM 1226 C C . TYR A 1 156 ? 7.097 6.184 14.582 1.00 84.06 156 TYR A C 1
ATOM 1228 O O . TYR A 1 156 ? 5.988 6.675 14.837 1.00 84.06 156 TYR A O 1
ATOM 1236 N N . GLY A 1 157 ?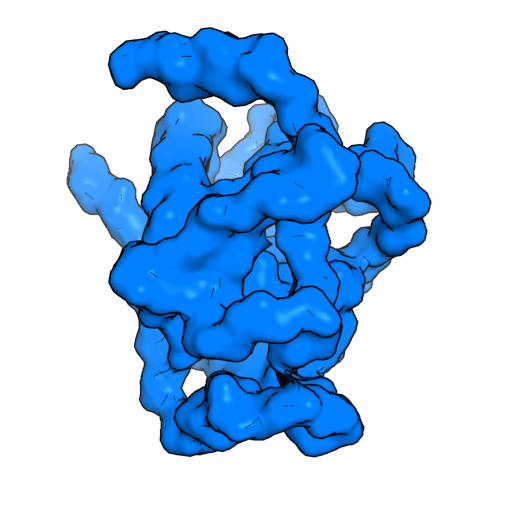 7.488 5.016 15.107 1.00 85.25 157 GLY A N 1
ATOM 1237 C CA . GLY A 1 157 ? 6.687 4.238 16.057 1.00 85.25 157 GLY A CA 1
ATOM 1238 C C . GLY A 1 157 ? 5.291 3.883 15.534 1.00 85.25 157 GLY A C 1
ATOM 1239 O O . GLY A 1 157 ? 4.320 3.939 16.285 1.00 85.25 157 GLY A O 1
ATOM 1240 N N . LEU A 1 158 ? 5.172 3.607 14.234 1.00 86.50 158 LEU A N 1
ATOM 1241 C CA . LEU A 1 158 ? 3.935 3.182 13.584 1.00 86.50 158 LEU A CA 1
ATOM 1242 C C . LEU A 1 158 ? 3.827 1.655 13.611 1.00 86.50 158 LEU A C 1
ATOM 1244 O O . LEU A 1 158 ? 4.761 0.952 13.214 1.00 86.50 158 LEU A O 1
ATOM 1248 N N . GLU A 1 159 ? 2.668 1.135 14.016 1.00 91.06 159 GLU A N 1
ATOM 1249 C CA . GLU A 1 159 ? 2.394 -0.301 13.961 1.00 91.06 159 GLU A CA 1
ATOM 1250 C C . GLU A 1 159 ? 2.057 -0.722 12.524 1.00 91.06 159 GLU A C 1
ATOM 1252 O O . GLU A 1 159 ? 0.903 -0.728 12.099 1.00 91.06 159 GLU A O 1
ATOM 1257 N N . LEU A 1 160 ? 3.084 -1.073 11.750 1.00 92.38 160 LEU A N 1
ATOM 1258 C CA . LEU A 1 160 ? 2.910 -1.633 10.413 1.00 92.38 160 LEU A CA 1
ATOM 1259 C C . LEU A 1 160 ? 2.504 -3.111 10.500 1.00 92.38 160 LEU A C 1
ATOM 1261 O O . LEU A 1 160 ? 3.349 -3.994 10.666 1.00 92.38 160 LEU A O 1
ATOM 1265 N N . CYS A 1 161 ? 1.207 -3.379 10.363 1.00 93.44 161 CYS A N 1
ATOM 1266 C CA . CYS A 1 161 ? 0.639 -4.716 10.509 1.00 93.44 161 CYS A CA 1
ATOM 1267 C C . CYS A 1 161 ? 0.742 -5.569 9.254 1.00 93.44 161 CYS A C 1
ATOM 1269 O O . CYS A 1 161 ? 0.824 -6.786 9.378 1.00 93.44 161 CYS A O 1
ATOM 1271 N N . CYS A 1 162 ? 0.709 -4.972 8.061 1.00 93.62 162 CYS A N 1
ATOM 1272 C CA . CYS A 1 162 ? 0.855 -5.721 6.817 1.00 93.62 162 CYS A CA 1
ATOM 1273 C C . CYS A 1 162 ? 1.287 -4.822 5.659 1.00 93.62 162 CYS A C 1
ATOM 1275 O O . CYS A 1 162 ? 0.690 -3.772 5.415 1.00 93.62 162 CYS A O 1
ATOM 1277 N N . LEU A 1 163 ? 2.256 -5.309 4.886 1.00 92.75 163 LEU A N 1
ATOM 1278 C CA . LEU A 1 163 ? 2.489 -4.877 3.509 1.00 92.75 163 LEU A CA 1
ATOM 1279 C C . LEU A 1 163 ? 1.974 -5.988 2.598 1.00 92.75 163 LEU A C 1
ATOM 1281 O O . LEU A 1 163 ? 2.496 -7.099 2.646 1.00 92.75 163 LEU A O 1
ATOM 1285 N N . ALA A 1 164 ? 0.927 -5.726 1.825 1.00 93.25 164 ALA A N 1
ATOM 1286 C CA . ALA A 1 164 ? 0.326 -6.695 0.924 1.00 93.25 164 ALA A CA 1
ATOM 1287 C C . ALA A 1 164 ? 0.585 -6.292 -0.530 1.00 93.25 164 ALA A C 1
ATOM 1289 O O . ALA A 1 164 ? 0.146 -5.232 -0.976 1.00 93.25 164 ALA A O 1
ATOM 1290 N N . THR A 1 165 ? 1.283 -7.154 -1.266 1.00 89.69 165 THR A N 1
ATOM 1291 C CA . THR A 1 165 ? 1.484 -7.026 -2.715 1.00 89.69 165 THR A CA 1
ATOM 1292 C C . THR A 1 165 ? 1.349 -8.377 -3.373 1.00 89.69 165 THR A C 1
ATOM 1294 O O . THR A 1 165 ? 1.610 -9.402 -2.740 1.00 89.69 165 THR A O 1
ATOM 1297 N N . GLY A 1 166 ? 0.970 -8.404 -4.643 1.00 81.81 166 GLY A N 1
ATOM 1298 C CA . GLY A 1 166 ? 1.060 -9.635 -5.418 1.00 81.81 166 GLY A CA 1
ATOM 1299 C C . GLY A 1 166 ? 2.257 -9.709 -6.352 1.00 81.81 166 GLY A C 1
ATOM 1300 O O . GLY A 1 166 ? 2.479 -10.763 -6.939 1.00 81.81 166 GLY A O 1
ATOM 1301 N N . TYR A 1 167 ? 3.081 -8.659 -6.435 1.00 80.94 167 TYR A N 1
ATOM 1302 C CA . TYR A 1 167 ? 4.440 -8.804 -6.948 1.00 80.94 167 TYR A CA 1
ATOM 1303 C C . TYR A 1 167 ? 5.445 -7.941 -6.191 1.00 80.94 167 TYR A C 1
ATOM 1305 O O . TYR A 1 167 ? 5.264 -6.728 -6.026 1.00 80.94 167 TYR A O 1
ATOM 1313 N N . LEU A 1 168 ? 6.510 -8.593 -5.732 1.00 83.62 168 LEU A N 1
ATOM 1314 C CA . LEU A 1 168 ? 7.678 -7.954 -5.149 1.00 83.62 168 LEU A CA 1
ATOM 1315 C C . LEU A 1 168 ? 8.799 -7.964 -6.190 1.00 83.62 168 LEU A C 1
ATOM 1317 O O . LEU A 1 168 ? 9.290 -9.028 -6.561 1.00 83.62 168 LEU A O 1
ATOM 1321 N N . VAL A 1 169 ? 9.155 -6.782 -6.685 1.00 80.75 169 VAL A N 1
ATOM 1322 C CA . VAL A 1 169 ? 10.146 -6.604 -7.747 1.00 80.75 169 VAL A CA 1
ATOM 1323 C C . VAL A 1 169 ? 11.542 -6.611 -7.131 1.00 80.75 169 VAL A C 1
ATOM 1325 O O . VAL A 1 169 ? 11.829 -5.739 -6.296 1.00 80.75 169 VAL A O 1
ATOM 1328 N N . PRO A 1 170 ? 12.418 -7.541 -7.543 1.00 80.56 170 PRO A N 1
ATOM 1329 C CA . PRO A 1 170 ? 13.767 -7.607 -7.012 1.00 80.56 170 PRO A CA 1
ATOM 1330 C C . PRO A 1 170 ? 14.611 -6.411 -7.489 1.00 80.56 170 PRO A C 1
ATOM 1332 O O . PRO A 1 170 ? 14.347 -5.837 -8.554 1.00 80.56 170 PRO A O 1
ATOM 1335 N N . PRO A 1 171 ? 15.689 -6.052 -6.767 1.00 83.44 171 PRO A N 1
ATOM 1336 C CA . PRO A 1 171 ? 16.580 -4.955 -7.143 1.00 83.44 171 PRO A CA 1
ATOM 1337 C C . PRO A 1 171 ? 17.185 -5.101 -8.544 1.00 83.44 171 PRO A C 1
ATOM 1339 O O . PRO A 1 171 ? 17.462 -4.100 -9.197 1.00 83.44 171 PRO A O 1
ATOM 1342 N N . THR A 1 172 ? 17.361 -6.336 -9.026 1.00 79.38 172 THR A N 1
ATOM 1343 C CA . THR A 1 172 ? 17.887 -6.643 -10.368 1.00 79.38 172 THR A CA 1
ATOM 1344 C C . THR A 1 172 ? 16.967 -6.197 -11.504 1.00 79.38 172 THR A C 1
ATOM 1346 O O . THR A 1 172 ? 17.422 -6.060 -12.635 1.00 79.38 172 THR A O 1
ATOM 1349 N N . GLU A 1 173 ? 15.688 -5.966 -11.211 1.00 73.06 173 GLU A N 1
ATOM 1350 C CA . GLU A 1 173 ? 14.664 -5.508 -12.156 1.00 73.06 173 GLU A CA 1
ATOM 1351 C C . GLU A 1 173 ? 14.261 -4.045 -11.910 1.00 73.06 173 GLU A C 1
ATOM 1353 O O . GLU A 1 173 ? 13.239 -3.575 -12.408 1.00 73.06 173 GLU A O 1
ATOM 1358 N N . CYS A 1 174 ? 15.058 -3.308 -11.133 1.00 80.38 174 CYS A N 1
ATOM 1359 C CA . CYS A 1 174 ? 14.837 -1.897 -10.855 1.00 80.38 174 CYS A CA 1
ATOM 1360 C C . CYS A 1 174 ? 16.064 -1.072 -11.251 1.00 80.38 174 CYS A C 1
ATOM 1362 O O . CYS A 1 174 ? 17.205 -1.501 -11.084 1.00 80.38 174 CYS A O 1
ATOM 1364 N N . ILE A 1 175 ? 15.854 0.146 -11.753 1.00 78.31 175 ILE A N 1
ATOM 1365 C CA . ILE A 1 175 ? 16.960 1.002 -12.195 1.00 78.31 175 ILE A CA 1
ATOM 1366 C C . ILE A 1 175 ? 16.679 2.480 -11.946 1.00 78.31 175 ILE A C 1
ATOM 1368 O O . ILE A 1 175 ? 15.588 2.988 -12.195 1.00 78.31 175 ILE A O 1
ATOM 1372 N N . TRP A 1 176 ? 17.701 3.201 -11.496 1.00 81.00 176 TRP A N 1
ATOM 1373 C CA . TRP A 1 176 ? 17.692 4.657 -11.492 1.00 81.00 176 TRP A CA 1
ATOM 1374 C C . TRP A 1 176 ? 18.064 5.179 -12.877 1.00 81.00 176 TRP A C 1
ATOM 1376 O O . TRP A 1 176 ? 19.136 4.862 -13.387 1.00 81.00 176 TRP A O 1
ATOM 1386 N N . LYS A 1 177 ? 17.206 6.008 -13.472 1.00 74.31 177 LYS A N 1
ATOM 1387 C CA . LYS A 1 177 ? 17.501 6.714 -14.722 1.00 74.31 177 LYS A CA 1
ATOM 1388 C C . LYS A 1 177 ? 17.425 8.215 -14.518 1.00 74.31 177 LYS A C 1
ATOM 1390 O O . LYS A 1 177 ? 16.607 8.703 -13.741 1.00 74.31 177 LYS A O 1
ATOM 1395 N N . GLU A 1 178 ? 18.251 8.937 -15.256 1.00 77.38 178 GLU A N 1
ATOM 1396 C CA . GLU A 1 178 ? 18.184 10.388 -15.335 1.00 77.38 178 GLU A CA 1
ATOM 1397 C C . GLU A 1 178 ? 17.430 10.791 -16.607 1.00 77.38 178 GLU A C 1
ATOM 1399 O O . GLU A 1 178 ? 17.827 10.433 -17.715 1.00 77.38 178 GLU A O 1
ATOM 1404 N N . ILE A 1 179 ? 16.299 11.480 -16.455 1.00 69.38 179 ILE A N 1
ATOM 1405 C CA . ILE A 1 179 ? 15.444 11.914 -17.566 1.00 69.38 179 ILE A CA 1
ATOM 1406 C C . ILE A 1 179 ? 15.053 13.366 -17.316 1.00 69.38 179 ILE A C 1
ATOM 1408 O O . ILE A 1 179 ? 14.407 13.679 -16.318 1.00 69.38 179 ILE A O 1
ATOM 1412 N N . GLY A 1 180 ? 15.455 14.266 -18.219 1.00 67.19 180 GLY A N 1
ATOM 1413 C CA . GLY A 1 180 ? 15.126 15.692 -18.117 1.00 67.19 180 GLY A CA 1
ATOM 1414 C C . GLY A 1 180 ? 15.632 16.355 -16.827 1.00 67.19 180 GLY A C 1
ATOM 1415 O O . GLY A 1 180 ? 14.914 17.167 -16.253 1.00 67.19 180 GLY A O 1
ATOM 1416 N N . GLY A 1 181 ? 16.821 15.968 -16.343 1.00 73.00 181 GLY A N 1
ATOM 1417 C CA . GLY A 1 181 ? 17.404 16.471 -15.088 1.00 73.00 181 GLY A CA 1
ATOM 1418 C C . GLY A 1 181 ? 16.766 15.903 -13.815 1.00 73.00 181 GLY A C 1
ATOM 1419 O O . GLY A 1 181 ? 17.020 16.409 -12.725 1.00 73.00 181 GLY A O 1
ATOM 1420 N N . LYS A 1 182 ? 15.922 14.870 -13.939 1.00 62.97 182 LYS A N 1
ATOM 1421 C CA . LYS A 1 182 ? 15.268 14.199 -12.812 1.00 62.97 182 LYS A CA 1
ATOM 1422 C C . LYS A 1 182 ? 15.769 12.773 -12.680 1.00 62.97 182 LYS A C 1
ATOM 1424 O O . LYS A 1 182 ? 15.857 12.051 -13.672 1.00 62.97 182 LYS A O 1
ATOM 1429 N N . ARG A 1 183 ? 16.024 12.346 -11.444 1.00 66.25 183 ARG A N 1
ATOM 1430 C CA . ARG A 1 183 ? 16.372 10.962 -11.121 1.00 66.25 183 ARG A CA 1
ATOM 1431 C C . ARG A 1 183 ? 15.093 10.169 -10.833 1.00 66.25 183 ARG A C 1
ATOM 1433 O O . ARG A 1 183 ? 14.431 10.392 -9.825 1.00 66.25 183 ARG A O 1
ATOM 1440 N N . ILE A 1 184 ? 14.742 9.250 -11.728 1.00 70.62 184 ILE A N 1
ATOM 1441 C CA . ILE A 1 184 ? 13.510 8.453 -11.687 1.00 70.62 184 ILE A CA 1
ATOM 1442 C C . ILE A 1 184 ? 13.868 6.995 -11.390 1.00 70.62 184 ILE A C 1
ATOM 1444 O O . ILE A 1 184 ? 14.763 6.433 -12.025 1.00 70.62 184 ILE A O 1
ATOM 1448 N N . TYR A 1 185 ? 13.177 6.384 -10.427 1.00 75.31 185 TYR A N 1
ATOM 1449 C CA . TYR A 1 185 ? 13.319 4.960 -10.117 1.00 75.31 185 TYR A CA 1
ATOM 1450 C C . TYR A 1 185 ? 12.311 4.154 -10.931 1.00 75.31 185 TYR A C 1
ATOM 1452 O O . TYR A 1 185 ? 11.105 4.242 -10.697 1.00 75.31 185 TYR A O 1
ATOM 1460 N N . PHE A 1 186 ? 12.811 3.403 -11.905 1.00 72.81 186 PHE A N 1
ATOM 1461 C CA . PHE A 1 186 ? 12.020 2.483 -12.711 1.00 72.81 186 PHE A CA 1
ATOM 1462 C C . PHE A 1 186 ? 11.898 1.146 -11.992 1.00 72.81 186 PHE A C 1
ATOM 1464 O O . PHE A 1 186 ? 12.878 0.641 -11.445 1.00 72.81 186 PHE A O 1
ATOM 1471 N N . VAL A 1 187 ? 10.688 0.595 -12.024 1.00 72.69 187 VAL A N 1
ATOM 1472 C CA . VAL A 1 187 ? 10.310 -0.656 -11.372 1.00 72.69 187 VAL A CA 1
ATOM 1473 C C . VAL A 1 187 ? 9.745 -1.585 -12.440 1.00 72.69 187 VAL A C 1
ATOM 1475 O O . VAL A 1 187 ? 8.764 -1.230 -13.092 1.00 72.69 187 VAL A O 1
ATOM 1478 N N . GLY A 1 188 ? 10.358 -2.756 -12.610 1.00 67.19 188 GLY A N 1
ATOM 1479 C CA . GLY A 1 188 ? 9.943 -3.767 -13.580 1.00 67.19 188 GLY A CA 1
ATOM 1480 C C . GLY A 1 188 ? 10.738 -3.743 -14.891 1.00 67.19 188 GLY A C 1
ATOM 1481 O O . GLY A 1 188 ? 11.554 -2.860 -15.158 1.00 67.19 188 GLY A O 1
ATOM 1482 N N . VAL A 1 189 ? 10.491 -4.761 -15.721 1.00 50.03 189 VAL A N 1
ATOM 1483 C CA . VAL A 1 189 ? 11.320 -5.103 -16.892 1.00 50.03 189 VAL A CA 1
ATOM 1484 C C . VAL A 1 189 ? 11.097 -4.175 -18.098 1.00 50.03 189 VAL A C 1
ATOM 1486 O O . VAL A 1 189 ? 11.987 -4.076 -18.946 1.00 50.03 189 VAL A O 1
ATOM 1489 N N . SER A 1 190 ? 9.961 -3.463 -18.203 1.00 48.19 190 SER A N 1
ATOM 1490 C CA . SER A 1 190 ? 9.780 -2.509 -19.314 1.00 48.19 190 SER A CA 1
ATOM 1491 C C . SER A 1 190 ? 10.543 -1.219 -19.049 1.00 48.19 190 SER A C 1
ATOM 1493 O O . SER A 1 190 ? 10.308 -0.485 -18.090 1.00 48.19 190 SER A O 1
ATOM 1495 N N . GLN A 1 191 ? 11.488 -0.954 -19.944 1.00 45.78 191 GLN A N 1
ATOM 1496 C CA . GLN A 1 191 ? 12.417 0.164 -19.871 1.00 45.78 191 GLN A CA 1
ATOM 1497 C C . GLN A 1 191 ? 11.901 1.415 -20.601 1.00 45.78 191 GLN A C 1
ATOM 1499 O O . GLN A 1 191 ? 12.635 2.412 -20.657 1.00 45.78 191 GLN A O 1
ATOM 1504 N N . SER A 1 192 ? 10.677 1.363 -21.140 1.00 41.06 192 SER A N 1
ATOM 1505 C CA . SER A 1 192 ? 9.998 2.439 -21.865 1.00 41.06 192 SER A CA 1
ATOM 1506 C C . SER A 1 192 ? 9.268 3.380 -20.902 1.00 41.06 192 SER A C 1
ATOM 1508 O O . SER A 1 192 ? 8.538 2.949 -20.009 1.00 41.06 192 SER A O 1
ATOM 1510 N N . ILE A 1 193 ? 9.405 4.690 -21.115 1.00 37.91 193 ILE A N 1
ATOM 1511 C CA . ILE A 1 193 ? 8.518 5.683 -20.495 1.00 37.91 193 ILE A CA 1
ATOM 1512 C C . ILE A 1 193 ? 7.112 5.455 -21.063 1.00 37.91 193 ILE A C 1
ATOM 1514 O O . ILE A 1 193 ? 6.900 5.680 -22.251 1.00 37.91 193 ILE A O 1
ATOM 1518 N N . GLY A 1 194 ? 6.170 5.017 -20.226 1.00 38.88 194 GLY A N 1
ATOM 1519 C CA . GLY A 1 194 ? 4.769 4.801 -20.611 1.00 38.88 194 GLY A CA 1
ATOM 1520 C C . GLY A 1 194 ? 4.241 3.377 -20.411 1.00 38.88 194 GLY A C 1
ATOM 1521 O O . GLY A 1 194 ? 3.026 3.211 -20.377 1.00 38.88 194 GLY A O 1
ATOM 1522 N N . ASP A 1 195 ? 5.112 2.386 -20.195 1.00 38.56 195 ASP A N 1
ATOM 1523 C CA . ASP A 1 195 ? 4.699 0.969 -20.162 1.00 38.56 195 ASP A CA 1
ATOM 1524 C C . ASP A 1 195 ? 4.394 0.414 -18.764 1.00 38.56 195 ASP A C 1
ATOM 1526 O O . ASP A 1 195 ? 3.841 -0.671 -18.631 1.00 38.56 195 ASP A O 1
ATOM 1530 N N . PHE A 1 196 ? 4.673 1.168 -17.705 1.00 39.97 196 PHE A N 1
ATOM 1531 C CA . PHE A 1 196 ? 4.177 0.878 -16.362 1.00 39.97 196 PHE A CA 1
ATOM 1532 C C . PHE A 1 196 ? 3.662 2.189 -15.786 1.00 39.97 196 PHE A C 1
ATOM 1534 O O . PHE A 1 196 ? 4.422 3.149 -15.650 1.00 39.97 196 PHE A O 1
ATOM 1541 N N . GLY A 1 197 ? 2.346 2.247 -15.567 1.00 38.41 197 GLY A N 1
ATOM 1542 C CA . GLY A 1 197 ? 1.599 3.458 -15.233 1.00 38.41 197 GLY A CA 1
ATOM 1543 C C . GLY A 1 197 ? 2.326 4.364 -14.240 1.00 38.41 197 GLY A C 1
ATOM 1544 O O . GLY A 1 197 ? 2.650 3.947 -13.136 1.00 38.41 197 GLY A O 1
ATOM 1545 N N . ASP A 1 198 ? 2.558 5.598 -14.684 1.00 35.91 198 ASP A N 1
ATOM 1546 C CA . ASP A 1 198 ? 3.043 6.751 -13.931 1.00 35.91 198 ASP A CA 1
ATOM 1547 C C . ASP A 1 198 ? 4.277 6.523 -13.045 1.00 35.91 198 ASP A C 1
ATOM 1549 O O . ASP A 1 198 ? 4.217 6.308 -11.836 1.00 35.91 198 ASP A O 1
ATOM 1553 N N . MET A 1 199 ? 5.428 6.724 -13.692 1.00 39.19 199 MET A N 1
ATOM 1554 C CA . MET A 1 199 ? 6.685 7.213 -13.124 1.00 39.19 199 MET A CA 1
ATOM 1555 C C . MET A 1 199 ? 6.501 7.920 -11.768 1.00 39.19 199 MET A C 1
ATOM 1557 O O . MET A 1 199 ? 5.852 8.968 -11.674 1.00 39.19 199 MET A O 1
ATOM 1561 N N . ALA A 1 200 ? 7.171 7.426 -10.726 1.00 36.00 200 ALA A N 1
ATOM 1562 C CA . ALA A 1 200 ? 7.404 8.209 -9.520 1.00 36.00 200 ALA A CA 1
ATOM 1563 C C . ALA A 1 200 ? 8.382 9.352 -9.851 1.00 36.00 200 ALA A C 1
ATOM 1565 O O . ALA A 1 200 ? 9.583 9.261 -9.609 1.00 36.00 200 ALA A O 1
ATOM 1566 N N . ILE A 1 201 ? 7.872 10.437 -10.436 1.00 31.84 201 ILE A N 1
ATOM 1567 C CA . ILE A 1 201 ? 8.594 11.705 -10.513 1.00 31.84 201 ILE A CA 1
ATOM 1568 C C . ILE A 1 201 ? 8.570 12.284 -9.100 1.00 31.84 201 ILE A C 1
ATOM 1570 O O . ILE A 1 201 ? 7.558 12.832 -8.659 1.00 31.84 201 ILE A O 1
ATOM 1574 N N . LYS A 1 202 ? 9.672 12.125 -8.368 1.00 34.03 202 LYS A N 1
ATOM 1575 C CA . LYS A 1 202 ? 9.984 12.998 -7.240 1.00 34.03 202 LYS A CA 1
ATOM 1576 C C . LYS A 1 202 ? 10.958 14.039 -7.782 1.00 34.03 202 LYS A C 1
ATOM 1578 O O . LYS A 1 202 ? 12.046 13.682 -8.226 1.00 34.03 202 LYS A O 1
ATOM 1583 N N . ASP A 1 203 ? 10.537 15.300 -7.802 1.00 33.75 203 ASP A N 1
ATOM 1584 C CA . ASP A 1 203 ? 11.445 16.432 -7.988 1.00 33.75 203 ASP A CA 1
ATOM 1585 C C . ASP A 1 203 ? 12.353 16.477 -6.759 1.00 33.75 203 ASP A C 1
ATOM 1587 O O . ASP A 1 203 ? 11.984 17.032 -5.733 1.00 33.75 203 ASP A O 1
ATOM 1591 N N . LEU A 1 204 ? 13.489 15.787 -6.824 1.00 33.69 204 LEU A N 1
ATOM 1592 C CA . LEU A 1 204 ? 14.581 15.972 -5.880 1.00 33.69 204 LEU A CA 1
ATOM 1593 C C . LEU A 1 204 ? 15.751 16.552 -6.661 1.00 33.69 204 LEU A C 1
ATOM 1595 O O . LEU A 1 204 ? 16.259 15.930 -7.595 1.00 33.69 204 LEU A O 1
ATOM 1599 N N . SER A 1 205 ? 16.168 17.750 -6.281 1.00 30.39 205 SER A N 1
ATOM 1600 C CA . SER A 1 205 ? 17.427 18.338 -6.709 1.00 30.39 205 SER A CA 1
ATOM 1601 C C . SER A 1 205 ? 18.604 17.471 -6.244 1.00 30.39 205 SER A C 1
ATOM 1603 O O . SER A 1 205 ? 18.529 16.770 -5.232 1.00 30.39 205 SER A O 1
ATOM 1605 N N . ALA A 1 206 ? 19.734 17.544 -6.953 1.00 33.69 206 ALA A N 1
ATOM 1606 C CA . ALA A 1 206 ? 20.974 16.868 -6.553 1.00 33.69 206 ALA A CA 1
ATOM 1607 C C . ALA A 1 206 ? 21.409 17.224 -5.113 1.00 33.69 206 ALA A C 1
ATOM 1609 O O . ALA A 1 206 ? 22.067 16.435 -4.440 1.00 33.69 206 ALA A O 1
ATOM 1610 N N . GLN A 1 207 ? 20.988 18.391 -4.623 1.00 31.41 207 GLN A N 1
ATOM 1611 C CA . GLN A 1 207 ? 21.264 18.887 -3.281 1.00 31.41 207 GLN A CA 1
ATOM 1612 C C . GLN A 1 207 ? 20.368 18.241 -2.209 1.00 31.41 207 GLN A C 1
ATOM 1614 O O . GLN A 1 207 ? 20.819 18.012 -1.092 1.00 31.41 207 GLN A O 1
ATOM 1619 N N . GLU A 1 208 ? 19.127 17.872 -2.544 1.00 34.50 208 GLU A N 1
ATOM 1620 C CA . GLU A 1 208 ? 18.227 17.136 -1.642 1.00 34.50 208 GLU A CA 1
ATOM 1621 C C . GLU A 1 208 ? 18.619 15.658 -1.501 1.00 34.50 208 GLU A C 1
ATOM 1623 O O . GLU A 1 208 ? 18.361 15.055 -0.463 1.00 34.50 208 GLU A O 1
ATOM 1628 N N . LEU A 1 209 ? 19.290 15.096 -2.512 1.00 33.88 209 LEU A N 1
ATOM 1629 C CA . LEU A 1 209 ? 19.908 13.766 -2.459 1.00 33.88 209 LEU A CA 1
ATOM 1630 C C . LEU A 1 209 ? 21.184 13.745 -1.606 1.00 33.88 209 LEU A C 1
ATOM 1632 O O . LEU A 1 209 ? 21.375 12.801 -0.850 1.00 33.88 209 LEU A O 1
ATOM 1636 N N . ALA A 1 210 ? 22.012 14.793 -1.663 1.00 30.75 210 ALA A N 1
ATOM 1637 C CA . ALA A 1 210 ? 23.223 14.904 -0.840 1.00 30.75 210 ALA A CA 1
ATOM 1638 C C . ALA A 1 210 ? 22.926 14.985 0.672 1.00 30.75 210 ALA A C 1
ATOM 1640 O O . ALA A 1 210 ? 23.780 14.661 1.486 1.00 30.75 210 ALA A O 1
ATOM 1641 N N . ASN A 1 211 ? 21.705 15.377 1.048 1.00 36.34 211 ASN A N 1
ATOM 1642 C CA . ASN A 1 211 ? 21.240 15.365 2.438 1.00 36.34 211 ASN A CA 1
ATOM 1643 C C . ASN A 1 211 ? 20.673 14.002 2.881 1.00 36.34 211 ASN A C 1
ATOM 1645 O O . ASN A 1 211 ? 20.283 13.858 4.036 1.00 36.34 211 ASN A O 1
ATOM 1649 N N . TRP A 1 212 ? 20.551 13.038 1.964 1.00 33.66 212 TRP A N 1
ATOM 1650 C CA . TRP A 1 212 ? 20.125 11.660 2.242 1.00 33.66 212 TRP A CA 1
ATOM 1651 C C . TRP A 1 212 ? 21.306 10.678 2.228 1.00 33.66 212 TRP A C 1
ATOM 1653 O O . TRP A 1 212 ? 21.123 9.511 2.571 1.00 33.66 212 TRP A O 1
ATOM 1663 N N . ASP A 1 213 ? 22.506 11.151 1.874 1.00 24.95 213 ASP A N 1
ATOM 1664 C CA . ASP A 1 213 ? 23.748 10.429 2.116 1.00 24.95 213 ASP A CA 1
ATOM 1665 C C . ASP A 1 213 ? 24.099 10.517 3.607 1.00 24.95 213 ASP A C 1
ATOM 1667 O O . ASP A 1 213 ? 24.584 11.535 4.100 1.00 24.95 213 ASP A O 1
ATOM 1671 N N . LEU A 1 214 ? 23.902 9.376 4.265 1.00 25.75 214 LEU A N 1
ATOM 1672 C CA . LEU A 1 214 ? 24.522 8.936 5.511 1.00 25.75 214 LEU A CA 1
ATOM 1673 C C . LEU A 1 214 ? 23.901 9.481 6.812 1.00 25.75 214 LEU A C 1
ATOM 1675 O O . LEU A 1 214 ? 23.681 10.674 6.995 1.00 25.75 214 LEU A O 1
ATOM 1679 N N . ALA A 1 215 ? 23.564 8.639 7.788 1.00 23.05 215 ALA A N 1
ATOM 1680 C CA . ALA A 1 215 ? 24.422 7.590 8.360 1.00 23.05 215 ALA A CA 1
ATOM 1681 C C . ALA A 1 215 ? 25.118 6.607 7.409 1.00 23.05 215 ALA A C 1
ATOM 1683 O O . ALA A 1 215 ? 24.421 5.889 6.657 1.00 23.05 215 ALA A O 1
#

Sequence (215 aa):
MNHTAPLLHVNHPLLASVITDQGGETFRENAFWHAYVIAQSLLERFSLQDPQVISFPRGGVATGVGVKRAFKGIKHQFTTLPFGKHGLDQTLPLVDLDEKTDLILVDGVIATGSTLIRYLQLVREKNPHWQGRLFIISNMAAEFGYETLIGFCKEYGLELCCLATGYLVPPTECIWKEIGGKRIYFVGVSQSIGDFGDMAIKDLSAQELANWDLA

Foldseek 3Di:
DPPPQDEAADADPLLVVLQPDQDDPVNLQSLLCLLLSLLLVVVVVDDFDQEEEEFEDQQQPSNLNSNVVNCVVPRYHYYYWDDDPQADDPPTPADAADQAYEYEYTYAEQFQLVNVLVNVVSNCVRHVNHQYEYEYTYQEYEPNSSVNVSVSCVVSVHHHNYYTYNYYFYPVQWDFDQDPNFTWIDTGNDPDDPRRGDTPGDPDHPVNVVVVPDD

pLDDT: mean 74.08, std 20.14, range [23.05, 96.06]

Radius of gyration: 16.59 Å; chains: 1; bounding box: 45×38×42 Å

Secondary structure (DSSP, 8-state):
----PPEEE---HHHHHHHH--SSHHHHHHHHHHHHHHHHHHHHH---SS-EEEE--TTTHHHHHHHHHHTTTS--EEEEPPPPTTSS-TT--PPP--TTPPEEEEEEEESSSHHHHHHHHHHHHH-TT--PEEEEEEEEEEHHHHHHHHHHHHHTT-EEEEEEES-EE-GGGEEEEEETTEEEEEESS--STTSSS--------HHHHHTT---